Protein AF-K3WK24-F1 (afdb_monomer_lite)

Organism: Globisporangium ultimum (strain ATCC 200006 / CBS 805.95 / DAOM BR144) (NCBI:txid431595)

Structure (mmCIF, N/CA/C/O backbone):
data_AF-K3WK24-F1
#
_entry.id   AF-K3WK24-F1
#
loop_
_atom_site.group_PDB
_atom_site.id
_atom_site.type_symbol
_atom_site.label_atom_id
_atom_site.label_alt_id
_atom_site.label_comp_id
_atom_site.label_asym_id
_atom_site.label_entity_id
_atom_site.label_seq_id
_atom_site.pdbx_PDB_ins_code
_atom_site.Cartn_x
_atom_site.Cartn_y
_atom_site.Cartn_z
_atom_site.occupancy
_atom_site.B_iso_or_equiv
_atom_site.auth_seq_id
_atom_site.auth_comp_id
_atom_site.auth_asym_id
_atom_site.auth_atom_id
_atom_site.pdbx_PDB_model_num
ATOM 1 N N . MET A 1 1 ? -18.111 51.402 -54.804 1.00 40.53 1 MET A N 1
ATOM 2 C CA . MET A 1 1 ? -18.527 50.068 -54.316 1.00 40.53 1 MET A CA 1
ATOM 3 C C . MET A 1 1 ? -17.487 49.030 -54.723 1.00 40.53 1 MET A C 1
ATOM 5 O O . MET A 1 1 ? -17.349 48.820 -55.920 1.00 40.53 1 MET A O 1
ATOM 9 N N . PRO A 1 2 ? -16.743 48.404 -53.793 1.00 44.28 2 PRO A N 1
ATOM 10 C CA . PRO A 1 2 ? -15.916 47.241 -54.108 1.00 44.28 2 PRO A CA 1
ATOM 11 C C . PRO A 1 2 ? -16.654 45.915 -53.803 1.00 44.28 2 PRO A C 1
ATOM 13 O O . PRO A 1 2 ? -17.474 45.869 -52.879 1.00 44.28 2 PRO A O 1
ATOM 16 N N . PRO A 1 3 ? -16.388 44.830 -54.555 1.00 50.34 3 PRO A N 1
ATOM 17 C CA . PRO A 1 3 ? -17.071 43.548 -54.391 1.00 50.34 3 PRO A CA 1
ATOM 18 C C . PRO A 1 3 ? -16.532 42.754 -53.188 1.00 50.34 3 PRO A C 1
ATOM 20 O O . PRO A 1 3 ? -15.326 42.672 -52.959 1.00 50.34 3 PRO A O 1
ATOM 23 N N . LYS A 1 4 ? -17.438 42.134 -52.417 1.00 51.62 4 LYS A N 1
ATOM 24 C CA . LYS A 1 4 ? -17.101 41.285 -51.261 1.00 51.62 4 LYS A CA 1
ATOM 25 C C . LYS A 1 4 ? -16.448 39.972 -51.718 1.00 51.62 4 LYS A C 1
ATOM 27 O O . LYS A 1 4 ? -17.060 39.190 -52.445 1.00 51.62 4 LYS A O 1
ATOM 32 N N . ALA A 1 5 ? -15.229 39.711 -51.247 1.00 52.66 5 ALA A N 1
ATOM 33 C CA . ALA A 1 5 ? -14.517 38.453 -51.453 1.00 52.66 5 ALA A CA 1
ATOM 34 C C . ALA A 1 5 ? -15.245 37.282 -50.761 1.00 52.66 5 ALA A C 1
ATOM 36 O O . ALA A 1 5 ? -15.552 37.343 -49.570 1.00 52.66 5 ALA A O 1
ATOM 37 N N . LYS A 1 6 ? -15.520 36.200 -51.502 1.00 55.16 6 LYS A N 1
ATOM 38 C CA . LYS A 1 6 ? -16.111 34.971 -50.951 1.00 55.16 6 LYS A CA 1
ATOM 39 C C . LYS A 1 6 ? -15.049 34.179 -50.180 1.00 55.16 6 LYS A C 1
ATOM 41 O O . LYS A 1 6 ? -14.053 33.748 -50.760 1.00 55.16 6 LYS A O 1
ATOM 46 N N . ALA A 1 7 ? -15.279 33.959 -48.886 1.00 54.22 7 ALA A N 1
ATOM 47 C CA . ALA A 1 7 ? -14.454 33.088 -48.054 1.00 54.22 7 ALA A CA 1
ATOM 48 C C . ALA A 1 7 ? -14.576 31.628 -48.531 1.00 54.22 7 ALA A C 1
ATOM 50 O O . ALA A 1 7 ? -15.661 31.048 -48.518 1.00 54.22 7 ALA A O 1
ATOM 51 N N . LYS A 1 8 ? -13.462 31.028 -48.967 1.00 55.59 8 LYS A N 1
ATOM 52 C CA . LYS A 1 8 ? -13.393 29.599 -49.300 1.00 55.59 8 LYS A CA 1
ATOM 53 C C . LYS A 1 8 ? -13.435 28.785 -48.003 1.00 55.59 8 LYS A C 1
ATOM 55 O O . LYS A 1 8 ? -12.527 28.890 -47.180 1.00 55.59 8 LYS A O 1
ATOM 60 N N . ALA A 1 9 ? -14.479 27.978 -47.823 1.00 56.56 9 ALA A N 1
ATOM 61 C CA . ALA A 1 9 ? -14.575 27.036 -46.712 1.00 56.56 9 ALA A CA 1
ATOM 62 C C . ALA A 1 9 ? -13.451 25.990 -46.811 1.00 56.56 9 ALA A C 1
ATOM 64 O O . ALA A 1 9 ? -13.298 25.327 -47.837 1.00 56.56 9 ALA A O 1
ATOM 65 N N . ARG A 1 10 ? -12.649 25.847 -45.748 1.00 48.03 10 ARG A N 1
ATOM 66 C CA . ARG A 1 10 ? -11.658 24.767 -45.641 1.00 48.03 10 ARG A CA 1
ATOM 67 C C . ARG A 1 10 ? -12.386 23.440 -45.389 1.00 48.03 10 ARG A C 1
ATOM 69 O O . ARG A 1 10 ? -13.242 23.398 -44.504 1.00 48.03 10 ARG A O 1
ATOM 76 N N . PRO A 1 11 ? -12.050 22.352 -46.102 1.00 48.94 11 PRO A N 1
ATOM 77 C CA . PRO A 1 11 ? -12.634 21.051 -45.817 1.00 48.94 11 PRO A CA 1
ATOM 78 C C . PRO A 1 11 ? -12.171 20.554 -44.441 1.00 48.94 11 PRO A C 1
ATOM 80 O O . PRO A 1 11 ? -10.984 20.596 -44.109 1.00 48.94 11 PRO A O 1
ATOM 83 N N . ARG A 1 12 ? -13.122 20.073 -43.633 1.00 50.94 12 ARG A N 1
ATOM 84 C CA . ARG A 1 12 ? -12.845 19.342 -42.391 1.00 50.94 12 ARG A CA 1
ATOM 85 C C . ARG A 1 12 ? -12.247 17.987 -42.767 1.00 50.94 12 ARG A C 1
ATOM 87 O O . ARG A 1 12 ? -12.964 17.091 -43.200 1.00 50.94 12 ARG A O 1
ATOM 94 N N . VAL A 1 13 ? -10.935 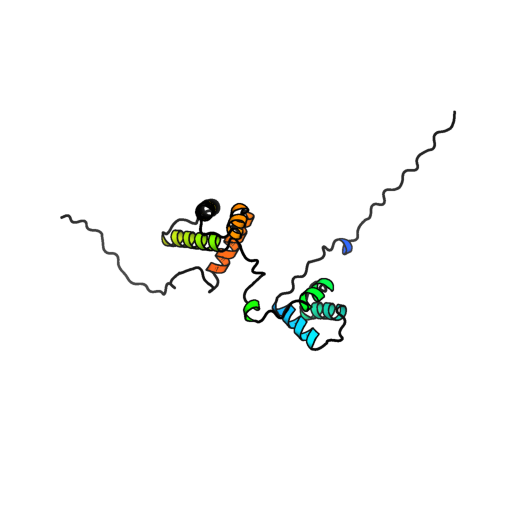17.844 -42.601 1.00 50.94 13 VAL A N 1
ATOM 95 C CA . VAL A 1 13 ? -10.268 16.540 -42.667 1.00 50.94 13 VAL A CA 1
ATOM 96 C C . VAL A 1 13 ? -10.715 15.741 -41.444 1.00 50.94 13 VAL A C 1
ATOM 98 O O . VAL A 1 13 ? -10.286 16.003 -40.323 1.00 50.94 13 VAL A O 1
ATOM 101 N N . VAL A 1 14 ? -11.634 14.799 -41.647 1.00 51.47 14 VAL A N 1
ATOM 102 C CA . VAL A 1 14 ? -12.009 13.826 -40.619 1.00 51.47 14 VAL A CA 1
ATOM 103 C C . VAL A 1 14 ? -10.986 12.699 -40.692 1.00 51.47 14 VAL A C 1
ATOM 105 O O . VAL A 1 14 ? -11.058 11.842 -41.571 1.00 51.47 14 VAL A O 1
ATOM 108 N N . TYR A 1 15 ? -9.999 12.714 -39.798 1.00 46.94 15 TYR A N 1
ATOM 109 C CA . TYR A 1 15 ? -9.048 11.613 -39.682 1.00 46.94 15 TYR A CA 1
ATOM 110 C C . TYR A 1 15 ? -9.791 10.368 -39.182 1.00 46.94 15 TYR A C 1
ATOM 112 O O . TYR A 1 15 ? -10.159 10.279 -38.011 1.00 46.94 15 TYR A O 1
ATOM 120 N N . ARG A 1 16 ? -10.027 9.394 -40.066 1.00 53.12 16 ARG A N 1
ATOM 121 C CA . ARG A 1 16 ? -10.362 8.028 -39.646 1.00 53.12 16 ARG A CA 1
ATOM 122 C C . ARG A 1 16 ? -9.071 7.368 -39.170 1.00 53.12 16 ARG A C 1
ATOM 124 O O . ARG A 1 16 ? -8.278 6.903 -39.982 1.00 53.12 16 ARG A O 1
ATOM 131 N N . LEU A 1 17 ? -8.847 7.379 -37.858 1.00 51.06 17 LEU A N 1
ATOM 132 C CA . LEU A 1 17 ? -7.750 6.643 -37.231 1.00 51.06 17 LEU A CA 1
ATOM 133 C C . LEU A 1 17 ? -7.989 5.139 -37.435 1.00 51.06 17 LEU A C 1
ATOM 135 O O . LEU A 1 17 ? -9.095 4.637 -37.225 1.00 51.06 17 LEU A O 1
ATOM 139 N N . THR A 1 18 ? -6.969 4.424 -37.897 1.00 60.12 18 THR A N 1
ATOM 140 C CA . THR A 1 18 ? -7.041 2.980 -38.145 1.00 60.12 18 THR A CA 1
ATOM 141 C C . THR A 1 18 ? -7.003 2.208 -36.823 1.00 60.12 18 THR A C 1
ATOM 143 O O . THR A 1 18 ? -6.456 2.674 -35.826 1.00 60.12 18 THR A O 1
ATOM 146 N N . LYS A 1 19 ? -7.564 0.992 -36.798 1.00 50.28 19 LYS A N 1
ATOM 147 C CA . LYS A 1 19 ? -7.673 0.126 -35.603 1.00 50.28 19 LYS A CA 1
ATOM 148 C C . LYS A 1 19 ? -6.326 -0.126 -34.895 1.00 50.28 19 LYS A C 1
ATOM 150 O O . LYS A 1 19 ? -6.302 -0.314 -33.684 1.00 50.28 19 LYS A O 1
ATOM 155 N N . ALA A 1 20 ? -5.211 -0.056 -35.628 1.00 53.75 20 ALA A N 1
ATOM 156 C CA . ALA A 1 20 ? -3.851 -0.148 -35.089 1.00 53.75 20 ALA A CA 1
ATOM 157 C C . ALA A 1 20 ? -3.467 1.045 -34.190 1.00 53.75 20 ALA A C 1
ATOM 159 O O . ALA A 1 20 ? -2.722 0.872 -33.232 1.00 53.75 20 ALA A O 1
ATOM 160 N N . GLN A 1 21 ? -4.015 2.238 -34.445 1.00 52.44 21 GLN A N 1
ATOM 161 C CA . GLN A 1 21 ? -3.804 3.434 -33.617 1.00 52.44 21 GLN A CA 1
ATOM 162 C C . GLN A 1 21 ? -4.729 3.494 -32.389 1.00 52.44 21 GLN A C 1
ATOM 164 O O . GLN A 1 21 ? -4.554 4.356 -31.534 1.00 52.44 21 GLN A O 1
ATOM 169 N N . MET A 1 22 ? -5.695 2.573 -32.278 1.00 55.25 22 MET A N 1
ATOM 170 C CA . MET A 1 22 ? -6.581 2.442 -31.113 1.00 55.25 22 MET A CA 1
ATOM 171 C C . MET A 1 22 ? -6.055 1.464 -30.052 1.00 55.25 22 MET A C 1
ATOM 173 O O . MET A 1 22 ? -6.692 1.294 -29.012 1.00 55.25 22 MET A O 1
ATOM 177 N N . ALA A 1 23 ? -4.920 0.798 -30.291 1.00 59.66 23 ALA A N 1
ATOM 178 C CA . ALA A 1 23 ? -4.307 -0.064 -29.291 1.00 59.66 23 ALA A CA 1
ATOM 179 C C . ALA A 1 23 ? -3.732 0.803 -28.162 1.00 59.66 23 ALA A C 1
ATOM 181 O O . ALA A 1 23 ? -2.690 1.440 -28.313 1.00 59.66 23 ALA A O 1
ATOM 182 N N . VAL A 1 24 ? -4.433 0.849 -27.026 1.00 60.72 24 VAL A N 1
ATOM 183 C CA . VAL A 1 24 ? -3.932 1.505 -25.815 1.00 60.72 24 VAL A CA 1
ATOM 184 C C . VAL A 1 24 ? -2.610 0.828 -25.438 1.00 60.72 24 VAL A C 1
ATOM 186 O O . VAL A 1 24 ? -2.594 -0.398 -25.291 1.00 60.72 24 VAL A O 1
ATOM 189 N N . PRO A 1 25 ? -1.501 1.573 -25.284 1.00 60.59 25 PRO A N 1
ATOM 190 C CA . PRO A 1 25 ? -0.234 0.975 -24.897 1.00 60.59 25 PRO A CA 1
ATOM 191 C C . PRO A 1 25 ? -0.394 0.311 -23.528 1.00 60.59 25 PRO A C 1
ATOM 193 O O . PRO A 1 25 ? -0.582 0.975 -22.506 1.00 60.59 25 PRO A O 1
ATOM 196 N N . VAL A 1 26 ? -0.346 -1.023 -23.511 1.00 69.62 26 VAL A N 1
ATOM 197 C CA . VAL A 1 26 ? -0.409 -1.801 -22.274 1.00 69.62 26 VAL A CA 1
ATOM 198 C C . VAL A 1 26 ? 0.877 -1.546 -21.507 1.00 69.62 26 VAL A C 1
ATOM 200 O O . VAL A 1 26 ? 1.971 -1.896 -21.957 1.00 69.62 26 VAL A O 1
ATOM 203 N N . ARG A 1 27 ? 0.747 -0.913 -20.340 1.00 71.25 27 ARG A N 1
ATOM 204 C CA . ARG A 1 27 ? 1.880 -0.665 -19.456 1.00 71.25 27 ARG A CA 1
ATOM 205 C C . ARG A 1 27 ? 2.360 -1.991 -18.874 1.00 71.25 27 ARG A C 1
ATOM 207 O O . ARG A 1 27 ? 1.628 -2.662 -18.152 1.00 71.25 27 ARG A O 1
ATOM 214 N N . ILE A 1 28 ? 3.600 -2.352 -19.178 1.00 80.31 28 ILE A N 1
ATOM 215 C CA . ILE A 1 28 ? 4.210 -3.586 -18.683 1.00 80.31 28 ILE A CA 1
ATOM 216 C C . ILE A 1 28 ? 4.771 -3.361 -17.285 1.00 80.31 28 ILE A C 1
ATOM 218 O O . ILE A 1 28 ? 5.468 -2.378 -17.024 1.00 80.31 28 ILE A O 1
ATOM 222 N N . HIS A 1 29 ? 4.497 -4.310 -16.396 1.00 79.75 29 HIS A N 1
ATOM 223 C CA . HIS A 1 29 ? 5.041 -4.347 -15.049 1.00 79.75 29 HIS A CA 1
ATOM 224 C C . HIS A 1 29 ? 5.970 -5.556 -14.904 1.00 79.75 29 HIS A C 1
ATOM 226 O O . HIS A 1 29 ? 5.503 -6.687 -14.830 1.00 79.75 29 HIS A O 1
ATOM 232 N N . LEU A 1 30 ? 7.282 -5.311 -14.840 1.00 82.25 30 LEU A N 1
ATOM 233 C CA . LEU A 1 30 ? 8.267 -6.357 -14.549 1.00 82.25 30 LEU A CA 1
ATOM 234 C C . LEU A 1 30 ? 8.224 -6.729 -13.061 1.00 82.25 30 LEU A C 1
ATOM 236 O O . LEU A 1 30 ? 8.295 -5.855 -12.187 1.00 82.25 30 LEU A O 1
ATOM 240 N N . THR A 1 31 ? 8.149 -8.025 -12.778 1.00 82.25 31 THR A N 1
ATOM 241 C CA . THR A 1 31 ? 8.276 -8.582 -11.424 1.00 82.25 31 THR A CA 1
ATOM 242 C C . THR A 1 31 ? 9.712 -8.459 -10.909 1.00 82.25 31 THR A C 1
ATOM 244 O O . THR A 1 31 ? 10.652 -8.305 -11.688 1.00 82.25 31 THR A O 1
ATOM 247 N N . ASN A 1 32 ? 9.914 -8.543 -9.591 1.00 78.56 32 ASN A N 1
ATOM 248 C CA . ASN A 1 32 ? 11.261 -8.475 -9.011 1.00 78.56 32 ASN A CA 1
ATOM 249 C C . ASN A 1 32 ? 12.157 -9.615 -9.513 1.00 78.56 32 ASN A C 1
ATOM 251 O O . ASN A 1 32 ? 13.287 -9.349 -9.904 1.00 78.56 32 ASN A O 1
ATOM 255 N N . LYS A 1 33 ? 11.620 -10.839 -9.623 1.00 80.31 33 LYS A N 1
ATOM 256 C CA . LYS A 1 33 ? 12.338 -11.987 -10.199 1.00 80.31 33 LYS A CA 1
ATOM 257 C C . LYS A 1 33 ? 12.817 -11.692 -11.625 1.00 80.31 33 LYS A C 1
ATOM 259 O O . LYS A 1 33 ? 13.996 -11.848 -11.915 1.00 80.31 33 LYS A O 1
ATOM 264 N N . GLN A 1 34 ? 11.931 -11.184 -12.486 1.00 85.81 34 GLN A N 1
ATOM 265 C CA . GLN A 1 34 ? 12.280 -10.807 -13.864 1.00 85.81 34 GLN A CA 1
ATOM 266 C C . GLN A 1 34 ? 13.358 -9.716 -13.915 1.00 85.81 34 GLN A C 1
ATOM 268 O O . GLN A 1 34 ? 14.267 -9.792 -14.733 1.00 85.81 34 GLN A O 1
ATOM 273 N N . LYS A 1 35 ? 13.303 -8.721 -13.020 1.00 87.00 35 LYS A N 1
ATOM 274 C CA . LYS A 1 35 ? 14.344 -7.683 -12.922 1.00 87.00 35 LYS A CA 1
ATOM 275 C C . LYS A 1 35 ? 15.700 -8.260 -12.510 1.00 87.00 35 LYS A C 1
ATOM 277 O O . LYS A 1 35 ? 16.710 -7.833 -13.055 1.00 87.00 35 LYS A O 1
ATOM 282 N N . THR A 1 36 ? 15.726 -9.219 -11.585 1.00 84.31 36 THR A N 1
ATOM 283 C CA . THR A 1 36 ? 16.960 -9.900 -11.166 1.00 84.31 36 THR A CA 1
ATOM 284 C C . THR A 1 36 ? 17.572 -10.689 -12.322 1.00 84.31 36 THR A C 1
ATOM 286 O O . THR A 1 36 ? 18.745 -10.492 -12.630 1.00 84.31 36 THR A O 1
ATOM 289 N N . PHE A 1 37 ? 16.769 -11.490 -13.034 1.00 87.94 37 PHE A N 1
ATOM 290 C CA . PHE A 1 37 ? 17.222 -12.198 -14.240 1.00 87.94 37 PHE A CA 1
ATOM 291 C C . PHE A 1 37 ? 17.770 -11.243 -15.301 1.00 87.94 37 PHE A C 1
ATOM 293 O O . PHE A 1 37 ? 18.808 -11.502 -15.902 1.00 87.94 37 PHE A O 1
ATOM 300 N N . LEU A 1 38 ? 17.111 -10.101 -15.491 1.00 89.56 38 LEU A N 1
ATOM 301 C CA . LEU A 1 38 ? 17.535 -9.103 -16.463 1.00 89.56 38 LEU A CA 1
ATOM 302 C C . LEU A 1 38 ? 18.902 -8.489 -16.127 1.00 89.56 38 LEU A C 1
ATOM 304 O O . LEU A 1 38 ? 19.704 -8.232 -17.023 1.00 89.56 38 LEU A O 1
ATOM 308 N N . ARG A 1 39 ? 19.193 -8.276 -14.839 1.00 88.31 39 ARG A N 1
ATOM 309 C CA . ARG A 1 39 ? 20.512 -7.802 -14.392 1.00 88.31 39 ARG A CA 1
ATOM 310 C C . ARG A 1 39 ? 21.589 -8.868 -14.541 1.00 88.31 39 ARG A C 1
ATOM 312 O O . ARG A 1 39 ? 22.688 -8.528 -14.965 1.00 88.31 39 ARG A O 1
ATOM 319 N N . ALA A 1 40 ? 21.275 -10.127 -14.229 1.00 88.50 40 ALA A N 1
ATOM 320 C CA . ALA A 1 40 ? 22.193 -11.245 -14.438 1.00 88.50 40 ALA A CA 1
ATOM 321 C C . ALA A 1 40 ? 22.583 -11.354 -15.921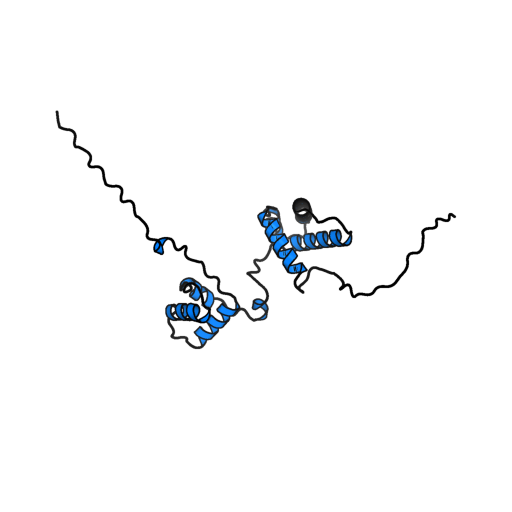 1.00 88.50 40 ALA A C 1
ATOM 323 O O . ALA A 1 40 ? 23.764 -11.305 -16.252 1.00 88.50 40 ALA A O 1
ATOM 324 N N . HIS A 1 41 ? 21.594 -11.320 -16.816 1.00 88.94 41 HIS A N 1
ATOM 325 C CA . HIS A 1 41 ? 21.833 -11.384 -18.255 1.00 88.94 41 HIS A CA 1
ATOM 326 C C . HIS A 1 41 ? 22.642 -10.185 -18.787 1.00 88.94 41 HIS A C 1
ATOM 328 O O . HIS A 1 41 ? 23.521 -10.351 -19.631 1.00 88.94 41 HIS A O 1
ATOM 334 N N . ARG A 1 42 ? 22.415 -8.974 -18.249 1.00 89.75 42 ARG A N 1
ATOM 335 C CA . ARG A 1 42 ? 23.230 -7.785 -18.563 1.00 89.75 42 ARG A CA 1
ATOM 336 C C . ARG A 1 42 ? 24.672 -7.896 -18.058 1.00 89.75 42 ARG A C 1
ATOM 338 O O . ARG A 1 42 ? 25.567 -7.333 -18.678 1.00 89.75 42 ARG A O 1
ATOM 345 N N . ARG A 1 43 ? 24.894 -8.567 -16.925 1.00 87.50 43 ARG A N 1
ATOM 346 C CA . ARG A 1 43 ? 26.228 -8.784 -16.345 1.00 87.50 43 ARG A CA 1
ATOM 347 C C . ARG A 1 43 ? 27.038 -9.776 -17.175 1.00 87.50 43 ARG A C 1
ATOM 349 O O . ARG A 1 43 ? 28.225 -9.558 -17.371 1.00 87.50 43 ARG A O 1
ATOM 356 N N . GLU A 1 44 ? 26.383 -10.821 -17.672 1.00 89.19 44 GLU A N 1
ATOM 357 C CA . GLU A 1 44 ? 26.975 -11.810 -18.581 1.00 89.19 44 GLU A CA 1
ATOM 358 C C . GLU A 1 44 ? 27.269 -11.220 -19.968 1.00 89.19 44 GLU A C 1
ATOM 360 O O . GLU A 1 44 ? 28.204 -11.652 -20.632 1.00 89.19 44 GLU A O 1
ATOM 365 N N . ASN A 1 45 ? 26.505 -10.205 -20.385 1.00 87.62 45 ASN A N 1
ATOM 366 C CA . ASN A 1 45 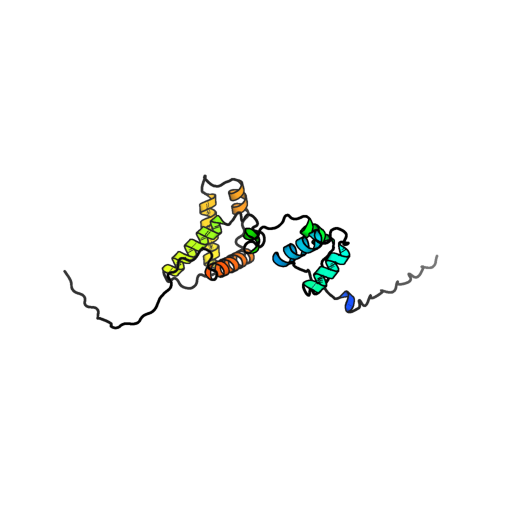? 26.599 -9.601 -21.711 1.00 87.62 45 ASN A CA 1
ATOM 367 C C . ASN A 1 45 ? 26.689 -8.060 -21.624 1.00 87.62 45 ASN A C 1
ATOM 369 O O . ASN A 1 45 ? 25.700 -7.358 -21.889 1.00 87.62 45 ASN A O 1
ATOM 373 N N . PRO A 1 46 ? 27.853 -7.500 -21.239 1.00 85.06 46 PRO A N 1
ATOM 374 C CA . PRO A 1 46 ? 28.013 -6.058 -21.032 1.00 85.06 46 PRO A CA 1
ATOM 375 C C . PRO A 1 46 ? 27.888 -5.236 -22.325 1.00 85.06 46 PRO A C 1
ATOM 377 O O . PRO A 1 46 ? 27.423 -4.092 -22.268 1.00 85.06 46 PRO A O 1
ATOM 380 N N . ASP A 1 47 ? 28.228 -5.827 -23.473 1.00 88.31 47 ASP A N 1
ATOM 381 C CA . ASP A 1 47 ? 28.282 -5.153 -24.777 1.00 88.31 47 ASP A CA 1
ATOM 382 C C . ASP A 1 47 ? 26.937 -5.095 -25.514 1.00 88.31 47 ASP A C 1
ATOM 384 O O . ASP A 1 47 ? 26.795 -4.342 -26.480 1.00 88.31 47 ASP A O 1
ATOM 388 N N . LEU A 1 48 ? 25.924 -5.846 -25.057 1.00 87.25 48 LEU A N 1
ATOM 389 C CA . LEU A 1 48 ? 24.596 -5.827 -25.677 1.00 87.25 48 LEU A CA 1
ATOM 390 C C . LEU A 1 48 ? 24.023 -4.409 -25.688 1.00 87.25 48 LEU A C 1
ATOM 392 O O . LEU A 1 48 ? 24.187 -3.636 -24.738 1.00 87.25 48 LEU A O 1
ATOM 396 N N . LYS A 1 49 ? 23.275 -4.046 -26.726 1.00 90.88 49 LYS A N 1
ATOM 397 C CA . LYS A 1 49 ? 22.545 -2.776 -26.713 1.00 90.88 49 LYS A CA 1
ATOM 398 C C . LYS A 1 49 ? 21.312 -2.906 -25.824 1.00 90.88 49 LYS A C 1
ATOM 400 O O . LYS A 1 49 ? 20.713 -3.969 -25.691 1.00 90.88 49 LYS A O 1
ATOM 405 N N . LEU A 1 50 ? 20.885 -1.793 -25.226 1.00 89.94 50 LEU A N 1
ATOM 406 C CA . LEU A 1 50 ? 19.678 -1.788 -24.387 1.00 89.94 50 LEU A CA 1
ATOM 407 C C . LEU A 1 50 ? 18.420 -2.199 -25.165 1.00 89.94 50 LEU A C 1
ATOM 409 O O . LEU A 1 50 ? 17.510 -2.763 -24.569 1.00 89.94 50 LEU A O 1
ATOM 413 N N . GLN A 1 51 ? 18.381 -1.935 -26.473 1.00 89.94 51 GLN A N 1
ATOM 414 C CA . GLN A 1 51 ? 17.263 -2.330 -27.327 1.00 89.94 51 GLN A CA 1
ATOM 415 C C . GLN A 1 51 ? 17.193 -3.851 -27.502 1.00 89.94 51 GLN A C 1
ATOM 417 O O . GLN A 1 51 ? 16.134 -4.433 -27.305 1.00 89.94 51 GLN A O 1
ATOM 422 N N . GLU A 1 52 ? 18.335 -4.494 -27.744 1.00 90.69 52 GLU A N 1
ATOM 423 C CA . GLU A 1 52 ? 18.437 -5.956 -27.840 1.00 90.69 52 GLU A CA 1
ATOM 424 C C . GLU A 1 52 ? 18.059 -6.617 -26.509 1.00 90.69 52 GLU A C 1
ATOM 426 O O . GLU A 1 52 ? 17.386 -7.642 -26.485 1.00 90.69 52 GLU A O 1
ATOM 431 N N . LEU A 1 53 ? 18.398 -5.979 -25.383 1.00 91.12 53 LEU A N 1
ATOM 432 C CA . LEU A 1 53 ? 17.983 -6.442 -24.059 1.00 91.12 53 LEU A CA 1
ATOM 433 C C . LEU A 1 53 ? 16.467 -6.288 -23.822 1.00 91.12 53 LEU A C 1
ATOM 435 O O . LEU A 1 53 ? 15.873 -7.100 -23.112 1.00 91.12 53 LEU A O 1
ATOM 439 N N . CYS A 1 54 ? 15.824 -5.267 -24.400 1.00 90.88 54 CYS A N 1
ATOM 440 C CA . CYS A 1 54 ? 14.365 -5.133 -24.372 1.00 90.88 54 CYS A CA 1
ATOM 441 C C . CYS A 1 54 ? 13.682 -6.240 -25.182 1.00 90.88 54 CYS A C 1
ATOM 443 O O . CYS A 1 54 ? 12.702 -6.817 -24.706 1.00 90.88 54 CYS A O 1
ATOM 445 N N . ASP A 1 55 ? 14.194 -6.537 -26.375 1.00 91.50 55 ASP A N 1
ATOM 446 C CA . ASP A 1 55 ? 13.652 -7.587 -27.240 1.00 91.50 55 ASP A CA 1
ATOM 447 C C . ASP A 1 55 ? 13.840 -8.967 -26.599 1.00 91.50 55 ASP A C 1
ATOM 449 O O . ASP A 1 55 ? 12.872 -9.713 -26.443 1.00 91.50 55 ASP A O 1
ATOM 453 N N . TRP A 1 56 ? 15.028 -9.238 -26.053 1.00 92.88 56 TRP A N 1
ATOM 454 C CA . TRP A 1 56 ? 15.288 -10.436 -25.255 1.00 92.88 56 TRP A CA 1
ATOM 455 C C . TRP A 1 56 ? 14.333 -10.560 -24.060 1.00 92.88 56 TRP A C 1
ATOM 457 O O . TRP A 1 56 ? 13.782 -11.631 -23.807 1.00 92.88 56 TRP A O 1
ATOM 467 N N . ALA A 1 57 ? 14.082 -9.469 -23.326 1.00 90.75 57 ALA A N 1
ATOM 468 C CA . ALA A 1 57 ? 13.163 -9.484 -22.188 1.00 90.75 57 ALA A CA 1
ATOM 469 C C . ALA A 1 57 ? 11.712 -9.749 -22.616 1.00 90.75 57 ALA A C 1
ATOM 471 O O . ALA A 1 57 ? 10.958 -10.383 -21.877 1.00 90.75 57 ALA A O 1
ATOM 472 N N . LYS A 1 58 ? 11.308 -9.272 -23.799 1.00 91.56 58 LYS A N 1
ATOM 473 C CA . LYS A 1 58 ? 9.990 -9.559 -24.370 1.00 91.56 58 LYS A CA 1
ATOM 474 C C . LYS A 1 58 ? 9.829 -11.050 -24.645 1.00 91.56 58 LYS A C 1
ATOM 476 O O . LYS A 1 58 ? 8.822 -11.623 -24.235 1.00 91.56 58 LYS A O 1
ATOM 481 N N . GLU A 1 59 ? 10.809 -11.647 -25.313 1.00 91.62 59 GLU A N 1
ATOM 482 C CA . GLU A 1 59 ? 10.801 -13.061 -25.695 1.00 91.62 59 GLU A CA 1
ATOM 483 C C . GLU A 1 59 ? 10.889 -13.968 -24.466 1.00 91.62 59 GLU A C 1
ATOM 485 O O . GLU A 1 59 ? 10.040 -14.833 -24.264 1.00 91.62 59 GLU A O 1
ATOM 490 N N . THR A 1 60 ? 11.847 -13.697 -23.580 1.00 91.25 60 THR A N 1
ATOM 491 C CA . THR A 1 60 ? 12.125 -14.511 -22.388 1.00 91.25 60 THR A CA 1
ATOM 492 C C . THR A 1 60 ? 10.970 -14.504 -21.389 1.00 91.25 60 THR A C 1
ATOM 494 O O . THR A 1 60 ? 10.679 -15.518 -20.759 1.00 91.25 60 THR A O 1
ATOM 497 N N . PHE A 1 61 ? 10.293 -13.365 -21.218 1.00 88.75 61 PHE A N 1
ATOM 498 C CA . PHE A 1 61 ? 9.202 -13.225 -20.249 1.00 88.75 61 PHE A CA 1
ATOM 499 C C . PHE A 1 61 ? 7.805 -13.283 -20.877 1.00 88.75 61 PHE A C 1
ATOM 501 O O . PHE A 1 61 ? 6.831 -13.000 -20.178 1.00 88.75 61 PHE A O 1
ATOM 508 N N . ALA A 1 62 ? 7.704 -13.624 -22.167 1.00 88.38 62 ALA A N 1
ATOM 509 C CA . ALA A 1 62 ? 6.454 -13.675 -22.926 1.00 88.38 62 ALA A CA 1
ATOM 510 C C . ALA A 1 62 ? 5.588 -12.408 -22.741 1.00 88.38 62 ALA A C 1
ATOM 512 O O . ALA A 1 62 ? 4.383 -12.473 -22.481 1.00 88.38 62 ALA A O 1
ATOM 513 N N . LEU A 1 63 ? 6.218 -11.231 -22.816 1.00 86.31 63 LEU A N 1
ATOM 514 C CA . LEU A 1 63 ? 5.539 -9.956 -22.581 1.00 86.31 63 LEU A CA 1
ATOM 515 C C . LEU A 1 63 ? 4.718 -9.542 -23.809 1.00 86.31 63 LEU A C 1
ATOM 517 O O . LEU A 1 63 ? 5.166 -9.728 -24.942 1.00 86.31 63 LEU A O 1
ATOM 521 N N . PRO A 1 64 ? 3.557 -8.886 -23.613 1.00 85.12 64 PRO A N 1
ATOM 522 C CA . PRO A 1 64 ? 2.721 -8.442 -24.728 1.00 85.12 64 PRO A CA 1
ATOM 523 C C . PRO A 1 64 ? 3.430 -7.417 -25.626 1.00 85.12 64 PRO A C 1
ATOM 525 O O . PRO A 1 64 ? 3.202 -7.398 -26.830 1.00 85.12 64 PRO A O 1
ATOM 528 N N . ASN A 1 65 ? 4.313 -6.587 -25.059 1.00 85.81 65 ASN A N 1
ATOM 529 C CA . ASN A 1 65 ? 5.157 -5.636 -25.786 1.00 85.81 65 ASN A CA 1
ATOM 530 C C . ASN A 1 65 ? 6.596 -5.683 -25.248 1.00 85.81 65 ASN A C 1
ATOM 532 O O . ASN A 1 65 ? 6.845 -6.218 -24.167 1.00 85.81 65 ASN A O 1
ATOM 536 N N . ALA A 1 66 ? 7.544 -5.095 -25.977 1.00 86.25 66 ALA A N 1
ATOM 537 C CA . ALA A 1 66 ? 8.877 -4.868 -25.431 1.00 86.25 66 ALA A CA 1
ATOM 538 C C . ALA A 1 66 ? 8.816 -3.790 -24.330 1.00 86.25 66 ALA A C 1
ATOM 540 O O . ALA A 1 66 ? 8.080 -2.805 -24.475 1.00 86.25 66 ALA A O 1
ATOM 541 N N . PRO A 1 67 ? 9.552 -3.947 -23.215 1.00 85.88 67 PRO A N 1
ATOM 542 C CA . PRO A 1 67 ? 9.675 -2.887 -22.227 1.00 85.88 67 PRO A CA 1
ATOM 543 C C . PRO A 1 67 ? 10.338 -1.653 -22.856 1.00 85.88 67 PRO A C 1
ATOM 545 O O . PRO A 1 67 ? 11.174 -1.752 -23.751 1.00 85.88 67 PRO A O 1
ATOM 548 N N . ALA A 1 68 ? 9.985 -0.464 -22.371 1.00 88.31 68 ALA A N 1
ATOM 549 C CA . ALA A 1 68 ? 10.643 0.758 -22.821 1.00 88.31 68 ALA A CA 1
ATOM 550 C C . ALA A 1 68 ? 12.118 0.775 -22.380 1.00 88.31 68 ALA A C 1
ATOM 552 O O . ALA A 1 68 ? 12.420 0.458 -21.228 1.00 88.31 68 ALA A O 1
ATOM 553 N N . VAL A 1 69 ? 13.018 1.241 -23.253 1.00 89.44 69 VAL A N 1
ATOM 554 C CA . VAL A 1 69 ? 14.460 1.386 -22.955 1.00 89.44 69 VAL A CA 1
ATOM 555 C C . VAL A 1 69 ? 14.701 2.195 -21.684 1.00 89.44 69 VAL A C 1
ATOM 557 O O . VAL A 1 69 ? 15.551 1.848 -20.866 1.00 89.44 69 VAL A O 1
ATOM 560 N N . SER A 1 70 ? 13.920 3.258 -21.482 1.00 87.38 70 SER A N 1
ATOM 561 C CA . SER A 1 70 ? 13.984 4.086 -20.277 1.00 87.38 70 SER A CA 1
ATOM 562 C C . SER A 1 70 ? 13.648 3.290 -19.015 1.00 87.38 70 SER A C 1
ATOM 564 O O . SER A 1 70 ? 14.372 3.383 -18.026 1.00 87.38 70 SER A O 1
ATOM 566 N N . ALA A 1 71 ? 12.608 2.453 -19.064 1.00 84.62 71 ALA A N 1
ATOM 567 C CA . ALA A 1 71 ? 12.227 1.584 -17.955 1.00 84.62 71 ALA A CA 1
ATOM 568 C C . ALA A 1 71 ? 13.319 0.545 -17.657 1.00 84.62 71 ALA A C 1
ATOM 570 O O . ALA A 1 71 ? 13.644 0.316 -16.492 1.00 84.62 71 ALA A O 1
ATOM 571 N N . LEU A 1 72 ? 13.923 -0.032 -18.700 1.00 88.44 72 LEU A N 1
ATOM 572 C CA . LEU A 1 72 ? 15.035 -0.974 -18.580 1.00 88.44 72 LEU A CA 1
ATOM 573 C C . LEU A 1 72 ? 16.265 -0.325 -17.935 1.00 88.44 72 LEU A C 1
ATOM 575 O O . LEU A 1 72 ? 16.832 -0.859 -16.986 1.00 88.44 72 LEU A O 1
ATOM 579 N N . SER A 1 73 ? 16.636 0.869 -18.405 1.00 88.81 73 SER A N 1
ATOM 580 C CA . SER A 1 73 ? 17.755 1.643 -17.866 1.00 88.81 73 SER A CA 1
ATOM 581 C C . SER A 1 73 ? 17.555 1.951 -16.381 1.00 88.81 73 SER A C 1
ATOM 583 O O . SER A 1 73 ? 18.486 1.810 -15.590 1.00 88.81 73 SER A O 1
ATOM 585 N N . THR A 1 74 ? 16.333 2.305 -15.967 1.00 86.50 74 THR A N 1
ATOM 586 C CA . THR A 1 74 ? 16.011 2.493 -14.546 1.00 86.50 74 THR A CA 1
ATOM 587 C C . THR A 1 74 ? 16.184 1.202 -13.746 1.00 86.50 74 THR A C 1
ATOM 589 O O . THR A 1 74 ? 16.762 1.241 -12.665 1.00 86.50 74 THR A O 1
ATOM 592 N N . VAL A 1 75 ? 15.722 0.059 -14.263 1.00 86.12 75 VAL A N 1
ATOM 593 C CA . VAL A 1 75 ? 15.858 -1.245 -13.588 1.00 86.12 75 VAL A CA 1
ATOM 594 C C . VAL A 1 75 ? 17.326 -1.635 -13.396 1.00 86.12 75 VAL A C 1
ATOM 596 O O . VAL A 1 75 ? 17.684 -2.119 -12.320 1.00 86.12 75 VAL A O 1
ATOM 599 N N . LEU A 1 76 ? 18.167 -1.396 -14.406 1.00 86.69 76 LEU A N 1
ATOM 600 C CA . LEU A 1 76 ? 19.601 -1.698 -14.373 1.00 86.69 76 LEU A CA 1
ATOM 601 C C . LEU A 1 76 ? 20.384 -0.796 -13.410 1.00 86.69 76 LEU A C 1
ATOM 603 O O . LEU A 1 76 ? 21.351 -1.247 -12.811 1.00 86.69 76 LEU A O 1
ATOM 607 N N . LYS A 1 77 ? 19.964 0.463 -13.240 1.00 85.44 77 LYS A N 1
ATOM 608 C CA . LYS A 1 77 ? 20.587 1.408 -12.295 1.00 85.44 77 LYS A CA 1
ATOM 609 C C . LYS A 1 77 ? 20.219 1.139 -10.834 1.00 85.44 77 LYS A C 1
ATOM 611 O O . LYS A 1 77 ? 20.892 1.635 -9.936 1.00 85.44 77 LYS A O 1
ATOM 616 N N . GLN A 1 78 ? 19.130 0.415 -10.581 1.00 78.50 78 GLN A N 1
ATOM 617 C CA . GLN A 1 78 ? 18.720 0.059 -9.225 1.00 78.50 78 GLN A CA 1
ATOM 618 C C . GLN A 1 78 ? 19.603 -1.075 -8.680 1.00 78.50 78 GLN A C 1
ATOM 620 O O . GLN A 1 78 ? 19.824 -2.041 -9.413 1.00 78.50 78 GLN A O 1
ATOM 625 N N . PRO A 1 79 ? 20.052 -1.000 -7.411 1.00 71.06 79 PRO A N 1
ATOM 626 C CA . PRO A 1 79 ? 20.866 -2.048 -6.801 1.00 71.06 79 PRO A CA 1
ATOM 627 C C . PRO A 1 79 ? 20.124 -3.391 -6.772 1.00 71.06 79 PRO A C 1
ATOM 629 O O . PRO A 1 79 ? 18.885 -3.437 -6.807 1.00 71.06 79 PRO A O 1
ATOM 632 N N . ASP A 1 80 ? 20.890 -4.484 -6.714 1.00 66.88 80 ASP A N 1
ATOM 633 C CA . ASP A 1 80 ? 20.342 -5.830 -6.578 1.00 66.88 80 ASP A CA 1
ATOM 634 C C . ASP A 1 80 ? 19.484 -5.894 -5.311 1.00 66.88 80 ASP A C 1
ATOM 636 O O . ASP A 1 80 ? 19.944 -5.652 -4.194 1.00 66.88 80 ASP A O 1
ATOM 640 N N . ILE A 1 81 ? 18.195 -6.172 -5.505 1.00 58.59 81 ILE A N 1
ATOM 641 C CA . ILE A 1 81 ? 17.264 -6.406 -4.408 1.00 58.59 81 ILE A CA 1
ATOM 642 C C . ILE A 1 81 ? 17.649 -7.783 -3.878 1.00 58.59 81 ILE A C 1
ATOM 644 O O . ILE A 1 81 ? 17.295 -8.790 -4.484 1.00 58.59 81 ILE A O 1
ATOM 648 N N . THR A 1 82 ? 18.444 -7.818 -2.811 1.00 55.09 82 THR A N 1
ATOM 649 C CA . THR A 1 82 ? 18.868 -9.052 -2.141 1.00 55.09 82 THR A CA 1
ATOM 650 C C . THR A 1 82 ? 17.629 -9.872 -1.772 1.00 55.09 82 THR A C 1
ATOM 652 O O . THR A 1 82 ? 16.606 -9.294 -1.402 1.00 55.09 82 THR A O 1
ATOM 655 N N . ASP A 1 83 ? 17.704 -11.202 -1.853 1.00 48.25 83 ASP A N 1
ATOM 656 C CA . ASP A 1 83 ? 16.544 -12.112 -1.805 1.00 48.25 83 ASP A CA 1
ATOM 657 C C . ASP A 1 83 ? 15.599 -11.905 -0.605 1.00 48.25 83 ASP A C 1
ATOM 659 O O . ASP A 1 83 ? 14.388 -12.090 -0.725 1.00 48.25 83 ASP A O 1
ATOM 663 N N . LYS A 1 84 ? 16.103 -11.378 0.521 1.00 44.59 84 LYS A N 1
ATOM 664 C CA . LYS A 1 84 ? 15.292 -11.004 1.698 1.00 44.59 84 LYS A CA 1
ATOM 665 C C . LYS A 1 84 ? 14.273 -9.876 1.449 1.00 44.59 84 LYS A C 1
ATOM 667 O O . LYS A 1 84 ? 13.324 -9.743 2.212 1.00 44.59 84 LYS A O 1
ATOM 672 N N . ALA A 1 85 ? 14.437 -9.084 0.390 1.00 45.78 85 ALA A N 1
ATOM 673 C CA . ALA A 1 85 ? 13.517 -8.025 -0.042 1.00 45.78 85 ALA A CA 1
ATOM 674 C C . ALA A 1 85 ? 12.761 -8.374 -1.344 1.00 45.78 85 ALA A C 1
ATOM 676 O O . ALA A 1 85 ? 12.017 -7.548 -1.876 1.00 45.78 85 ALA A O 1
ATOM 677 N N . ALA A 1 86 ? 12.965 -9.576 -1.899 1.00 44.38 86 ALA A N 1
ATOM 678 C CA . ALA A 1 86 ? 12.314 -10.017 -3.131 1.00 44.38 86 ALA A CA 1
ATOM 679 C C . ALA A 1 86 ? 10.964 -10.711 -2.874 1.00 44.38 86 ALA A C 1
ATOM 681 O O . ALA A 1 86 ? 10.049 -10.566 -3.690 1.00 44.38 86 ALA A O 1
ATOM 682 N N . GLU A 1 87 ? 10.817 -11.416 -1.746 1.00 45.69 87 GLU A N 1
ATOM 683 C CA . GLU A 1 87 ? 9.567 -12.100 -1.363 1.00 45.69 87 GLU A CA 1
ATOM 684 C C . GLU A 1 87 ? 8.554 -11.177 -0.687 1.00 45.69 87 GLU A C 1
ATOM 686 O O . GLU A 1 87 ? 7.343 -11.337 -0.837 1.00 45.69 87 GLU A O 1
ATOM 691 N N . GLN A 1 88 ? 9.039 -10.151 -0.002 1.00 48.12 88 GLN A N 1
ATOM 692 C CA . GLN A 1 88 ? 8.211 -9.133 0.613 1.00 48.12 88 GLN A CA 1
ATOM 693 C C . GLN A 1 88 ? 8.629 -7.796 0.032 1.00 48.12 88 GLN A C 1
ATOM 695 O O . GLN A 1 88 ? 9.814 -7.532 -0.090 1.00 48.12 88 GLN A O 1
ATOM 700 N N . ILE A 1 89 ? 7.650 -6.929 -0.232 1.00 45.81 89 ILE A N 1
ATOM 701 C CA . ILE A 1 89 ? 7.806 -5.510 -0.578 1.00 45.81 89 ILE A CA 1
ATOM 702 C C . ILE A 1 89 ? 7.566 -5.199 -2.071 1.00 45.81 89 ILE A C 1
ATOM 704 O O . ILE A 1 89 ? 8.421 -4.753 -2.836 1.00 45.81 89 ILE A O 1
ATOM 708 N N . LYS A 1 90 ? 6.280 -5.247 -2.455 1.00 48.16 90 LYS A N 1
ATOM 709 C CA . LYS A 1 90 ? 5.715 -4.128 -3.230 1.00 48.16 90 LYS A CA 1
ATOM 710 C C . LYS A 1 90 ? 6.061 -2.865 -2.448 1.00 48.16 90 LYS A C 1
ATOM 712 O O . LYS A 1 90 ? 5.533 -2.722 -1.352 1.00 48.16 90 LYS A O 1
ATOM 717 N N . VAL A 1 91 ? 6.973 -2.046 -2.980 1.00 42.38 91 VAL A N 1
ATOM 718 C CA . VAL A 1 91 ? 7.366 -0.702 -2.515 1.00 42.38 91 VAL A CA 1
ATOM 719 C C . VAL A 1 91 ? 6.796 -0.387 -1.132 1.00 42.38 91 VAL A C 1
ATOM 721 O O . VAL A 1 91 ? 5.664 0.088 -1.019 1.00 42.38 91 VAL A O 1
ATOM 724 N N . ASN A 1 92 ? 7.553 -0.689 -0.079 1.00 46.53 92 ASN A N 1
ATOM 725 C CA . ASN A 1 92 ? 7.204 -0.321 1.283 1.00 46.53 92 ASN A CA 1
ATOM 726 C C . ASN A 1 92 ? 7.468 1.177 1.355 1.00 46.53 92 ASN A C 1
ATOM 728 O O . ASN A 1 92 ? 8.477 1.621 1.889 1.00 46.53 92 ASN A O 1
ATOM 732 N N . ARG A 1 93 ? 6.605 1.964 0.695 1.00 51.56 93 ARG A N 1
ATOM 733 C CA . ARG A 1 93 ? 6.489 3.387 0.977 1.00 51.56 93 ARG A CA 1
ATOM 734 C C . ARG A 1 93 ? 6.349 3.442 2.483 1.00 51.56 93 ARG A C 1
ATOM 736 O O . ARG A 1 93 ? 5.454 2.768 2.993 1.00 51.56 93 ARG A O 1
ATOM 743 N N . LYS A 1 94 ? 7.263 4.145 3.157 1.00 51.41 94 LYS A N 1
ATOM 744 C CA . LYS A 1 94 ? 7.198 4.406 4.596 1.00 51.41 94 LYS A CA 1
ATOM 745 C C . LYS A 1 94 ? 5.752 4.818 4.870 1.00 51.41 94 LYS A C 1
ATOM 747 O O . LYS A 1 94 ? 5.301 5.850 4.382 1.00 51.41 94 LYS A O 1
ATOM 752 N N . ARG A 1 95 ? 4.966 3.913 5.458 1.00 62.31 95 ARG A N 1
ATOM 753 C CA . ARG A 1 95 ? 3.547 4.169 5.684 1.00 62.31 95 ARG A CA 1
ATOM 754 C C . ARG A 1 95 ? 3.510 4.959 6.960 1.00 62.31 95 ARG A C 1
ATOM 756 O O . ARG A 1 95 ? 3.583 4.384 8.039 1.00 62.31 95 ARG A O 1
ATOM 763 N N . GLU A 1 96 ? 3.416 6.265 6.815 1.00 64.38 96 GLU A N 1
ATOM 764 C CA . GLU A 1 96 ? 3.292 7.188 7.940 1.00 64.38 96 GLU A CA 1
ATOM 765 C C . GLU A 1 96 ? 2.049 6.867 8.800 1.00 64.38 96 GLU A C 1
ATOM 767 O O . GLU A 1 96 ? 1.948 7.278 9.945 1.00 64.38 96 GLU A O 1
ATOM 772 N N . THR A 1 97 ? 1.133 6.037 8.283 1.00 72.81 97 THR A N 1
ATOM 773 C CA . THR A 1 97 ? -0.065 5.536 8.966 1.00 72.81 97 THR A CA 1
ATOM 774 C C . THR A 1 97 ? 0.049 4.098 9.478 1.00 72.81 97 THR A C 1
ATOM 776 O O . THR A 1 97 ? -0.964 3.521 9.866 1.00 72.81 97 THR A O 1
ATOM 779 N N . ARG A 1 98 ? 1.235 3.469 9.442 1.00 80.94 98 ARG A N 1
ATOM 780 C CA . ARG A 1 98 ? 1.397 2.048 9.808 1.00 80.94 98 ARG A CA 1
ATOM 781 C C . ARG A 1 98 ? 0.916 1.772 11.228 1.00 80.94 98 ARG A C 1
ATOM 783 O O . ARG A 1 98 ? 0.154 0.838 11.432 1.00 80.94 98 ARG A O 1
ATOM 790 N N . VAL A 1 99 ? 1.331 2.608 12.172 1.00 83.88 99 VAL A N 1
ATOM 791 C CA . VAL A 1 99 ? 1.016 2.425 13.591 1.00 83.88 99 VAL A CA 1
ATOM 792 C C . VAL A 1 99 ? -0.493 2.561 13.847 1.00 83.88 99 VAL A C 1
ATOM 794 O O . VAL A 1 99 ? -1.074 1.770 14.581 1.00 83.88 99 VAL A O 1
ATOM 797 N N . LEU A 1 100 ? -1.155 3.504 13.166 1.00 89.31 100 LEU A N 1
ATOM 798 C CA . LEU A 1 100 ? -2.615 3.636 13.201 1.00 89.31 100 LEU A CA 1
ATOM 799 C C . LEU A 1 100 ? -3.318 2.395 12.630 1.00 89.31 100 LEU A C 1
ATOM 801 O O . LEU A 1 100 ? -4.326 1.952 13.175 1.00 89.31 100 LEU A O 1
ATOM 805 N N . GLU A 1 101 ? -2.806 1.833 11.529 1.00 89.38 101 GLU A N 1
ATOM 806 C CA . GLU A 1 101 ? -3.352 0.597 10.954 1.00 89.38 101 GLU A CA 1
ATOM 807 C C . GLU A 1 101 ? -3.184 -0.593 11.910 1.00 89.38 101 GLU A C 1
ATOM 809 O O . GLU A 1 101 ? -4.097 -1.406 12.004 1.00 89.38 101 GLU A O 1
ATOM 814 N N . GLU A 1 102 ? -2.070 -0.683 12.640 1.00 88.44 102 GLU A N 1
ATOM 815 C CA . GLU A 1 102 ? -1.812 -1.742 13.627 1.00 88.44 102 GLU A CA 1
ATOM 816 C C . GLU A 1 102 ? -2.791 -1.680 14.812 1.00 88.44 102 GLU A C 1
ATOM 818 O O . GLU A 1 102 ? -3.391 -2.700 15.156 1.00 88.44 102 GLU A O 1
ATOM 823 N N . GLU A 1 103 ? -3.037 -0.495 15.383 1.00 90.50 103 GLU A N 1
ATOM 824 C CA . GLU A 1 103 ? -4.048 -0.322 16.442 1.00 90.50 103 GLU A CA 1
ATOM 825 C C . GLU A 1 103 ? -5.462 -0.643 15.945 1.00 90.50 103 GLU A C 1
ATOM 827 O O . GLU A 1 103 ? -6.253 -1.278 16.644 1.00 90.50 103 GLU A O 1
ATOM 832 N N . LEU A 1 104 ? -5.777 -0.260 14.706 1.00 92.25 104 LEU A N 1
ATOM 833 C CA . LEU A 1 104 ? -7.063 -0.577 14.098 1.00 92.25 104 LEU A CA 1
ATOM 834 C C . LEU A 1 104 ? -7.233 -2.087 13.878 1.00 92.25 104 LEU A C 1
ATOM 836 O O . LEU A 1 104 ? -8.318 -2.616 14.107 1.00 92.25 104 LEU A O 1
ATOM 840 N N . CYS A 1 105 ? -6.175 -2.793 13.470 1.00 90.75 105 CYS A N 1
ATOM 841 C CA . CYS A 1 105 ? -6.173 -4.253 13.367 1.00 90.75 105 CYS A CA 1
ATOM 842 C C . CYS A 1 105 ? -6.399 -4.919 14.729 1.00 90.75 105 CYS A C 1
ATOM 844 O O . CYS A 1 105 ? -7.189 -5.858 14.811 1.00 90.75 105 CYS A O 1
ATOM 846 N N . ALA A 1 106 ? -5.743 -4.429 15.786 1.00 90.12 106 ALA A N 1
ATOM 847 C CA . ALA A 1 106 ? -5.922 -4.945 17.142 1.00 90.12 106 ALA A CA 1
ATOM 848 C C . ALA A 1 106 ? -7.369 -4.770 17.623 1.00 90.12 106 ALA A C 1
ATOM 850 O O . ALA A 1 106 ? -7.955 -5.700 18.171 1.00 90.12 106 ALA A O 1
ATOM 851 N N . TRP A 1 107 ? -7.978 -3.615 17.348 1.00 92.62 107 TRP A N 1
ATOM 852 C CA . TRP A 1 107 ? -9.389 -3.384 17.650 1.00 92.62 107 TRP A CA 1
ATOM 853 C C . TRP A 1 107 ? -10.321 -4.330 16.877 1.00 92.62 107 TRP A C 1
ATOM 855 O O . TRP A 1 107 ? -11.244 -4.890 17.464 1.00 92.62 107 TRP A O 1
ATOM 865 N N . ILE A 1 108 ? -10.067 -4.562 15.582 1.00 90.38 108 ILE A N 1
ATOM 866 C CA . ILE A 1 108 ? -10.850 -5.524 14.788 1.00 90.38 108 ILE A CA 1
ATOM 867 C C . ILE A 1 108 ? -10.745 -6.929 15.393 1.00 90.38 108 ILE A C 1
ATOM 869 O O . ILE A 1 108 ? -11.770 -7.580 15.567 1.00 90.38 108 ILE A O 1
ATOM 873 N N . ALA A 1 109 ? -9.538 -7.369 15.758 1.00 87.94 109 ALA A N 1
ATOM 874 C CA . ALA A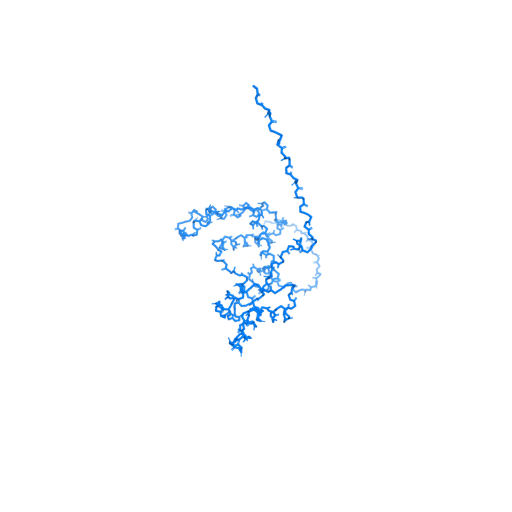 1 109 ? -9.322 -8.676 16.377 1.00 87.94 109 ALA A CA 1
ATOM 875 C C . ALA A 1 109 ? -10.073 -8.815 17.714 1.00 87.94 109 ALA A C 1
ATOM 877 O O . ALA A 1 109 ? -10.713 -9.835 17.950 1.00 87.94 109 ALA A O 1
ATOM 878 N N . GLN A 1 110 ? -10.078 -7.769 18.549 1.00 88.50 110 GLN A N 1
ATOM 879 C CA . GLN A 1 110 ? -10.862 -7.747 19.792 1.00 88.50 110 GLN A CA 1
ATOM 880 C C . GLN A 1 110 ? -12.369 -7.862 19.520 1.00 88.50 110 GLN A C 1
ATOM 882 O O . GLN A 1 110 ? -13.076 -8.585 20.216 1.00 88.50 110 GLN A O 1
ATOM 887 N N . CYS A 1 111 ? -12.886 -7.182 18.494 1.00 88.06 111 CYS A N 1
ATOM 888 C CA . CYS A 1 111 ? -14.289 -7.325 18.104 1.00 88.06 111 CYS A CA 1
ATOM 889 C C . CYS A 1 111 ? -14.621 -8.743 17.615 1.00 88.06 111 CYS A C 1
ATOM 891 O O . CYS A 1 111 ? -15.706 -9.244 17.910 1.00 88.06 111 CYS A O 1
ATOM 893 N N . GLU A 1 112 ? -13.713 -9.382 16.875 1.00 86.94 112 GLU A N 1
ATOM 894 C CA . GLU A 1 112 ? -13.876 -10.767 16.418 1.00 86.94 112 GLU A CA 1
ATOM 895 C C . GLU A 1 112 ? -13.879 -11.756 17.592 1.00 86.94 112 GLU A C 1
ATOM 897 O O . GLU A 1 112 ? -14.729 -12.646 17.632 1.00 86.94 112 GLU A O 1
ATOM 902 N N . GLU A 1 113 ? -12.994 -11.570 18.575 1.00 86.69 113 GLU A N 1
ATOM 903 C CA . GLU A 1 113 ? -12.931 -12.387 19.795 1.00 86.69 113 GLU A CA 1
ATOM 904 C C . GLU A 1 113 ? -14.205 -12.264 20.642 1.00 86.69 113 GLU A C 1
ATOM 906 O O . GLU A 1 113 ? -14.737 -13.261 21.127 1.00 86.69 113 GLU A O 1
ATOM 911 N N . LEU A 1 114 ? -14.758 -11.053 20.747 1.00 86.25 114 LEU A N 1
ATOM 912 C CA . LEU A 1 114 ? -16.021 -10.786 21.441 1.00 86.25 114 LEU A CA 1
ATOM 913 C C . LEU A 1 114 ? -17.261 -11.290 20.676 1.00 86.25 114 LEU A C 1
ATOM 915 O O . LEU A 1 114 ? -18.388 -11.076 21.123 1.00 86.25 114 LEU A O 1
ATOM 919 N N . GLY A 1 115 ? -17.082 -11.940 19.521 1.00 81.00 115 GLY A N 1
ATOM 920 C CA . GLY A 1 115 ? -18.173 -12.490 18.718 1.00 81.00 115 GLY A CA 1
ATOM 921 C C . GLY A 1 115 ? -19.075 -11.420 18.100 1.00 81.00 115 GLY A C 1
ATOM 922 O O . GLY A 1 115 ? -20.229 -11.705 17.765 1.00 81.00 115 GLY A O 1
ATOM 923 N N . MET A 1 116 ? -18.579 -10.186 17.956 1.00 79.69 116 MET A N 1
ATOM 924 C CA . MET A 1 116 ? -19.362 -9.098 17.382 1.00 79.69 116 MET A CA 1
ATOM 925 C C . MET A 1 116 ? -19.716 -9.402 15.920 1.00 79.69 116 MET A C 1
ATOM 927 O O . MET A 1 116 ? -18.912 -9.976 15.176 1.00 79.69 116 MET A O 1
ATOM 931 N N . PRO A 1 117 ? -20.915 -9.000 15.460 1.00 74.44 117 PRO A N 1
ATOM 932 C CA . PRO A 1 117 ? -21.304 -9.173 14.069 1.00 74.44 117 PRO A CA 1
ATOM 933 C C . PRO A 1 117 ? -20.330 -8.448 13.133 1.00 74.44 117 PRO A C 1
ATOM 935 O O . PRO A 1 117 ? -19.685 -7.471 13.517 1.00 74.44 117 PRO A O 1
ATOM 938 N N . ARG A 1 118 ? -20.251 -8.922 11.878 1.00 76.06 118 ARG A N 1
ATOM 939 C CA . ARG A 1 118 ? -19.315 -8.422 10.855 1.00 76.06 118 ARG A CA 1
ATOM 940 C C . ARG A 1 118 ? -19.229 -6.893 10.868 1.00 76.06 118 ARG A C 1
ATOM 942 O O . ARG A 1 118 ? -20.195 -6.210 10.524 1.00 76.06 118 ARG A O 1
ATOM 949 N N . LEU A 1 119 ? -18.049 -6.377 11.211 1.00 83.75 119 LEU A N 1
ATOM 950 C CA . LEU A 1 119 ? -17.786 -4.944 11.278 1.00 83.75 119 LEU A CA 1
ATOM 951 C C . LEU A 1 119 ? -18.057 -4.276 9.928 1.00 83.75 119 LEU A C 1
ATOM 953 O O . LEU A 1 119 ? -17.526 -4.663 8.882 1.00 83.75 119 LEU A O 1
ATOM 957 N N . THR A 1 120 ? -18.888 -3.238 9.953 1.00 89.19 120 THR A N 1
ATOM 958 C CA . THR A 1 120 ? -19.208 -2.452 8.764 1.00 89.19 120 THR A CA 1
ATOM 959 C C . THR A 1 120 ? -18.062 -1.502 8.416 1.00 89.19 120 THR A C 1
ATOM 961 O O . THR A 1 120 ? -17.298 -1.047 9.269 1.00 89.19 120 THR A O 1
ATOM 964 N N . GLY A 1 121 ? -17.948 -1.140 7.135 1.00 88.19 121 GLY A N 1
ATOM 965 C CA . GLY A 1 121 ? -16.927 -0.189 6.684 1.00 88.19 121 GLY A CA 1
ATOM 966 C C . GLY A 1 121 ? -17.050 1.206 7.316 1.00 88.19 121 GLY A C 1
ATOM 967 O O . GLY A 1 121 ? -16.059 1.925 7.418 1.00 88.19 121 GLY A O 1
ATOM 968 N N . SER A 1 122 ? -18.248 1.611 7.749 1.00 90.62 122 SER A N 1
ATOM 969 C CA . SER A 1 122 ? -18.453 2.839 8.528 1.00 90.62 122 SER A CA 1
ATOM 970 C C . SER A 1 122 ? -17.902 2.712 9.947 1.00 90.62 122 SER A C 1
ATOM 972 O O . SER A 1 122 ? -17.198 3.620 10.375 1.00 90.62 122 SER A O 1
ATOM 974 N N . ALA A 1 123 ? -18.137 1.589 10.634 1.00 91.00 123 ALA A N 1
ATOM 975 C CA . ALA A 1 123 ? -17.584 1.342 11.966 1.00 91.00 123 ALA A CA 1
ATOM 976 C C . ALA A 1 123 ? -16.048 1.381 11.953 1.00 91.00 123 ALA A C 1
ATOM 978 O O . ALA A 1 123 ? -15.443 2.087 12.754 1.00 91.00 123 ALA A O 1
ATOM 979 N N . ILE A 1 124 ? -15.425 0.726 10.967 1.00 91.94 124 ILE A N 1
ATOM 980 C CA . ILE A 1 124 ? -13.963 0.732 10.792 1.00 91.94 124 ILE A CA 1
ATOM 981 C C . ILE A 1 124 ? -13.437 2.156 10.564 1.00 91.94 124 ILE A C 1
ATOM 983 O O . ILE A 1 124 ? -12.429 2.546 11.147 1.00 91.94 124 ILE A O 1
ATOM 987 N N . ARG A 1 125 ? -14.113 2.963 9.734 1.00 94.00 125 ARG A N 1
ATOM 988 C CA . ARG A 1 125 ? -13.708 4.361 9.499 1.00 94.00 125 ARG A CA 1
ATOM 989 C C . ARG A 1 125 ? -13.855 5.227 10.745 1.00 94.00 125 ARG A C 1
ATOM 991 O O . ARG A 1 125 ? -12.958 6.016 11.022 1.00 94.00 125 ARG A O 1
ATOM 998 N N . ASN A 1 126 ? -14.955 5.077 11.477 1.00 93.31 126 ASN A N 1
ATOM 999 C CA . ASN A 1 126 ? -15.190 5.828 12.706 1.00 93.31 126 ASN A CA 1
ATOM 1000 C C . ASN A 1 126 ? -14.119 5.497 13.748 1.00 93.31 126 ASN A C 1
ATOM 1002 O O . ASN A 1 126 ? -13.541 6.410 14.330 1.00 93.31 126 ASN A O 1
ATOM 1006 N N . GLN A 1 127 ? -13.784 4.215 13.913 1.00 93.81 127 GLN A N 1
ATOM 1007 C CA . GLN A 1 127 ? -12.717 3.818 14.824 1.00 93.81 127 GLN A CA 1
ATOM 1008 C C . GLN A 1 127 ? -11.356 4.359 14.381 1.00 93.81 127 GLN A C 1
ATOM 1010 O O . GLN A 1 127 ? -10.612 4.891 15.199 1.00 93.81 127 GLN A O 1
ATOM 1015 N N . ALA A 1 128 ? -11.044 4.301 13.085 1.00 93.25 128 ALA A N 1
ATOM 1016 C CA . ALA A 1 128 ? -9.801 4.856 12.557 1.00 93.25 128 ALA A CA 1
ATOM 1017 C C . ALA A 1 128 ? -9.678 6.369 12.828 1.00 93.25 128 ALA A C 1
ATOM 1019 O O . ALA A 1 128 ? -8.603 6.852 13.174 1.00 93.25 128 ALA A O 1
ATOM 1020 N N . GLN A 1 129 ? -10.784 7.115 12.730 1.00 93.31 129 GLN A N 1
ATOM 1021 C CA . GLN A 1 129 ? -10.836 8.533 13.097 1.00 93.31 129 GLN A CA 1
ATOM 1022 C C . GLN A 1 129 ? -10.659 8.769 14.599 1.00 93.31 129 GLN A C 1
ATOM 1024 O O . GLN A 1 129 ? -10.069 9.776 14.987 1.00 93.31 129 GLN A O 1
ATOM 1029 N N . THR A 1 130 ? -11.199 7.894 15.446 1.00 93.94 130 THR A N 1
ATOM 1030 C CA . THR A 1 130 ? -11.011 7.961 16.902 1.00 93.94 130 THR A CA 1
ATOM 1031 C C . THR A 1 130 ? -9.547 7.745 17.259 1.00 93.94 130 THR A C 1
ATOM 1033 O O . THR A 1 130 ? -8.939 8.643 17.832 1.00 93.94 130 THR A O 1
ATOM 1036 N N . ILE A 1 131 ? -8.949 6.651 16.780 1.00 92.94 131 ILE A N 1
ATOM 1037 C CA . ILE A 1 131 ? -7.524 6.345 16.965 1.00 92.94 131 ILE A CA 1
ATOM 1038 C C . ILE A 1 131 ? -6.649 7.504 16.467 1.00 92.94 131 ILE A C 1
ATOM 1040 O O . ILE A 1 131 ? -5.728 7.941 17.150 1.00 92.94 131 ILE A O 1
ATOM 1044 N N . CYS A 1 132 ? -6.958 8.067 15.296 1.00 91.81 132 CYS A N 1
ATOM 1045 C CA . CYS A 1 132 ? -6.218 9.208 14.757 1.00 91.81 132 CYS A CA 1
ATOM 1046 C C . CYS A 1 132 ? -6.265 10.439 15.666 1.00 91.81 132 CYS A C 1
ATOM 1048 O O . CYS A 1 132 ? -5.246 11.100 15.850 1.00 91.81 132 CYS A O 1
ATOM 1050 N N . ARG A 1 133 ? -7.439 10.760 16.222 1.00 92.12 133 ARG A N 1
ATOM 1051 C CA . ARG A 1 133 ? -7.609 11.894 17.139 1.00 92.12 133 ARG A CA 1
ATOM 1052 C C . ARG A 1 133 ? -6.869 11.664 18.450 1.00 92.12 133 ARG A C 1
ATOM 1054 O O . ARG A 1 133 ? -6.170 12.563 18.901 1.00 92.12 133 ARG A O 1
ATOM 1061 N N . GLU A 1 134 ? -6.972 10.464 19.010 1.00 91.50 134 GLU A N 1
ATOM 1062 C CA . GLU A 1 134 ? -6.250 10.076 20.225 1.00 91.50 134 GLU A CA 1
ATOM 1063 C C . GLU A 1 134 ? -4.739 10.170 20.030 1.00 91.50 134 GLU A C 1
ATOM 1065 O O . GLU A 1 134 ? -4.051 10.715 20.884 1.00 91.50 134 GLU A O 1
ATOM 1070 N N . ARG A 1 135 ? -4.222 9.705 18.887 1.00 89.25 135 ARG A N 1
ATOM 1071 C CA . ARG A 1 135 ? -2.800 9.812 18.539 1.00 89.25 135 ARG A CA 1
ATOM 1072 C C . ARG A 1 135 ? -2.347 11.257 18.383 1.00 89.25 135 ARG A C 1
ATOM 1074 O O . ARG A 1 135 ? -1.313 11.617 18.927 1.00 89.25 135 ARG A O 1
ATOM 1081 N N . LEU A 1 136 ? -3.119 12.087 17.680 1.00 89.25 136 LEU A N 1
ATOM 1082 C CA . LEU A 1 136 ? -2.806 13.509 17.505 1.00 89.25 136 LEU A CA 1
ATOM 1083 C C . LEU A 1 136 ? -2.787 14.287 18.829 1.00 89.25 136 LEU A C 1
ATOM 1085 O O . LEU A 1 136 ? -2.081 15.288 18.915 1.00 89.25 136 LEU A O 1
ATOM 1089 N N . ALA A 1 137 ? -3.537 13.829 19.834 1.00 89.12 137 ALA A N 1
ATOM 1090 C CA . ALA A 1 137 ? -3.570 14.422 21.167 1.00 89.12 137 ALA A CA 1
ATOM 1091 C C . ALA A 1 137 ? -2.374 14.030 22.053 1.00 89.12 137 ALA A C 1
ATOM 1093 O O . ALA A 1 137 ? -2.213 14.615 23.120 1.00 89.12 137 ALA A O 1
ATOM 1094 N N . ARG A 1 138 ? -1.549 13.053 21.651 1.00 87.62 138 ARG A N 1
ATOM 1095 C CA . ARG A 1 138 ? -0.349 12.682 22.410 1.00 87.62 138 ARG A CA 1
ATOM 1096 C C . ARG A 1 138 ? 0.814 13.621 22.080 1.00 87.62 138 ARG A C 1
ATOM 1098 O O . ARG A 1 138 ? 0.985 14.053 20.935 1.00 87.62 138 ARG A O 1
ATOM 1105 N N . ASP A 1 139 ? 1.636 13.902 23.086 1.00 80.62 139 ASP A N 1
ATOM 1106 C CA . ASP A 1 139 ? 2.827 14.752 22.957 1.00 80.62 139 ASP A CA 1
ATOM 1107 C C . ASP A 1 139 ? 4.080 13.985 22.506 1.00 80.62 139 ASP A C 1
ATOM 1109 O O . ASP A 1 139 ? 5.089 14.596 22.167 1.00 80.62 139 ASP A O 1
ATOM 1113 N N . ASP A 1 140 ? 4.015 12.652 22.462 1.00 84.81 140 ASP A N 1
ATOM 1114 C CA . ASP A 1 140 ? 5.128 11.753 22.137 1.00 84.81 140 ASP A CA 1
ATOM 1115 C C . ASP A 1 140 ? 5.295 11.467 20.633 1.00 84.81 140 ASP A C 1
ATOM 1117 O O . ASP A 1 140 ? 6.244 10.789 20.238 1.00 84.81 140 ASP A O 1
ATOM 1121 N N . ILE A 1 141 ? 4.400 11.977 19.781 1.00 84.56 141 ILE A N 1
ATOM 1122 C CA . ILE A 1 141 ? 4.453 11.736 18.333 1.00 84.56 141 ILE A CA 1
ATOM 1123 C C . ILE A 1 141 ? 5.418 12.688 17.621 1.00 84.56 141 ILE A C 1
ATOM 1125 O O . ILE A 1 141 ? 5.481 13.886 17.910 1.00 84.56 141 ILE A O 1
ATOM 1129 N N . SER A 1 142 ? 6.139 12.170 16.623 1.00 85.12 142 SER A N 1
ATOM 1130 C CA . SER A 1 142 ? 7.026 12.986 15.791 1.00 85.12 142 SER A CA 1
ATOM 1131 C C . SER A 1 142 ? 6.242 14.036 14.995 1.00 85.12 142 SER A C 1
ATOM 1133 O O . SER A 1 142 ? 5.101 13.814 14.585 1.00 85.12 142 SER A O 1
ATOM 1135 N N . SER A 1 143 ? 6.884 15.169 14.694 1.00 83.62 143 SER A N 1
ATOM 1136 C CA . SER A 1 143 ? 6.326 16.204 13.811 1.00 83.62 143 SER A CA 1
ATOM 1137 C C . SER A 1 143 ? 5.932 15.642 12.433 1.00 83.62 143 SER A C 1
ATOM 1139 O O . SER A 1 143 ? 4.880 15.992 11.897 1.00 83.62 143 SER A O 1
ATOM 1141 N N . GLU A 1 144 ? 6.719 14.700 11.893 1.00 83.38 144 GLU A N 1
ATOM 1142 C CA . GLU A 1 144 ? 6.409 14.014 10.627 1.00 83.38 144 GLU A CA 1
ATOM 1143 C C . GLU A 1 144 ? 5.124 13.180 10.731 1.00 83.38 144 GLU A C 1
ATOM 1145 O O . GLU A 1 144 ? 4.255 13.247 9.863 1.00 83.38 144 GLU A O 1
ATOM 1150 N N . GLU A 1 145 ? 4.974 12.421 11.818 1.00 82.56 14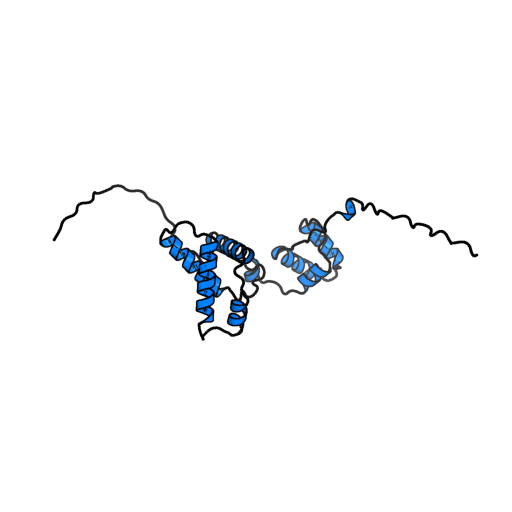5 GLU A N 1
ATOM 1151 C CA . GLU A 1 145 ? 3.796 11.581 12.057 1.00 82.56 145 GLU A CA 1
ATOM 1152 C C . GLU A 1 145 ? 2.550 12.438 12.282 1.00 82.56 145 GLU A C 1
ATOM 1154 O O . GLU A 1 145 ? 1.482 12.146 11.746 1.00 82.56 145 GLU A O 1
ATOM 1159 N N . ARG A 1 146 ? 2.692 13.547 13.013 1.00 86.69 146 ARG A N 1
ATOM 1160 C CA . ARG A 1 146 ? 1.621 14.522 13.233 1.00 86.69 146 ARG A CA 1
ATOM 1161 C C . ARG A 1 146 ? 1.156 15.156 11.919 1.00 86.69 146 ARG A C 1
ATOM 1163 O O . ARG A 1 146 ? -0.050 15.265 11.681 1.00 86.69 146 ARG A O 1
ATOM 1170 N N . ALA A 1 147 ? 2.082 15.530 11.036 1.00 86.06 147 ALA A N 1
ATOM 1171 C CA . ALA A 1 147 ? 1.762 16.045 9.704 1.00 86.06 147 ALA A CA 1
ATOM 1172 C C . ALA A 1 147 ? 1.052 14.988 8.837 1.00 86.06 147 ALA A C 1
ATOM 1174 O O . ALA A 1 147 ? 0.043 15.279 8.194 1.00 86.06 147 ALA A O 1
ATOM 1175 N N . ALA A 1 148 ? 1.518 13.742 8.872 1.00 85.75 148 ALA A N 1
ATOM 1176 C CA . ALA A 1 148 ? 0.919 12.660 8.102 1.00 85.75 148 ALA A CA 1
ATOM 1177 C C . ALA A 1 148 ? -0.493 12.287 8.577 1.00 85.75 148 ALA A C 1
ATOM 1179 O O . ALA A 1 148 ? -1.403 12.114 7.763 1.00 85.75 148 ALA A O 1
ATOM 1180 N N . LEU A 1 149 ? -0.691 12.185 9.895 1.00 86.62 149 LEU A N 1
ATOM 1181 C CA . LEU A 1 149 ? -1.986 11.882 10.502 1.00 86.62 149 LEU A CA 1
ATOM 1182 C C . LEU A 1 149 ? -2.989 13.019 10.282 1.00 86.62 149 LEU A C 1
ATOM 1184 O O . LEU A 1 149 ? -4.142 12.752 9.955 1.00 86.62 149 LEU A O 1
ATOM 1188 N N . SER A 1 150 ? -2.560 14.280 10.391 1.00 86.94 150 SER A N 1
ATOM 1189 C CA . SER A 1 150 ? -3.438 15.429 10.122 1.00 86.94 150 SER A CA 1
ATOM 1190 C C . SER A 1 150 ? -3.849 15.538 8.646 1.00 86.94 150 SER A C 1
ATOM 1192 O O . SER A 1 150 ? -4.970 15.951 8.351 1.00 86.94 150 SER A O 1
ATOM 1194 N N . ALA A 1 151 ? -2.995 15.104 7.714 1.00 87.62 151 ALA A N 1
ATOM 1195 C CA . ALA A 1 151 ? -3.314 15.039 6.288 1.00 87.62 151 ALA A CA 1
ATOM 1196 C C . ALA A 1 151 ? -4.160 13.807 5.895 1.00 87.62 151 ALA A C 1
ATOM 1198 O O . ALA A 1 151 ? -4.661 13.726 4.764 1.00 87.62 151 ALA A O 1
ATOM 1199 N N . LEU A 1 152 ? -4.324 12.829 6.792 1.00 87.62 152 LEU A N 1
ATOM 1200 C CA . LEU A 1 152 ? -4.963 11.558 6.477 1.00 87.62 152 LEU A CA 1
ATOM 1201 C C . LEU A 1 152 ? -6.473 11.713 6.267 1.00 87.62 152 LEU A C 1
ATOM 1203 O O . LEU A 1 152 ? -7.223 12.156 7.135 1.00 87.62 152 LEU A O 1
ATOM 1207 N N . ARG A 1 153 ? -6.952 11.255 5.106 1.00 88.88 153 ARG A N 1
ATOM 1208 C CA . ARG A 1 153 ? -8.384 11.207 4.787 1.00 88.88 153 ARG A CA 1
ATOM 1209 C C . ARG A 1 153 ? -8.881 9.768 4.773 1.00 88.88 153 ARG A C 1
ATOM 1211 O O . ARG A 1 153 ? -8.518 8.991 3.888 1.00 88.88 153 ARG A O 1
ATOM 1218 N N . PHE A 1 154 ? -9.806 9.452 5.678 1.00 89.62 154 PHE A N 1
ATOM 1219 C CA . PHE A 1 154 ? -10.507 8.160 5.778 1.00 89.62 154 PHE A CA 1
ATOM 1220 C C . PHE A 1 154 ? -11.554 7.966 4.663 1.00 89.62 154 PHE A C 1
ATOM 1222 O O . PHE A 1 154 ? -12.739 7.729 4.899 1.00 89.62 154 PHE A O 1
ATOM 1229 N N . SER A 1 155 ? -11.113 8.121 3.414 1.00 89.75 155 SER A N 1
ATOM 1230 C CA . SER A 1 155 ? -11.923 7.951 2.209 1.00 89.75 155 SER A CA 1
ATOM 1231 C C . SER A 1 155 ? -12.276 6.481 1.954 1.00 89.75 155 SER A C 1
ATOM 1233 O O . SER A 1 155 ? -11.660 5.565 2.503 1.00 89.75 155 SER A O 1
ATOM 1235 N N . ASN A 1 156 ? -13.225 6.240 1.045 1.00 88.31 156 ASN A N 1
ATOM 1236 C CA . ASN A 1 156 ? -13.545 4.882 0.590 1.00 88.31 156 ASN A CA 1
ATOM 1237 C C . ASN A 1 156 ? -12.329 4.181 -0.042 1.00 88.31 156 ASN A C 1
ATOM 1239 O O . ASN A 1 156 ? -12.153 2.980 0.143 1.00 88.31 156 ASN A O 1
ATOM 1243 N N . GLY A 1 157 ? -11.458 4.927 -0.734 1.00 87.38 157 GLY A N 1
ATOM 1244 C CA . GLY A 1 157 ? -10.222 4.385 -1.305 1.00 87.38 157 GLY A CA 1
ATOM 1245 C C . GLY A 1 157 ? -9.217 3.953 -0.235 1.00 87.38 157 GLY A C 1
ATOM 1246 O O . GLY A 1 157 ? -8.617 2.883 -0.352 1.00 87.38 157 GLY A O 1
ATOM 1247 N N . TRP A 1 158 ? -9.082 4.739 0.839 1.00 91.31 158 TRP A N 1
ATOM 1248 C CA . TRP A 1 158 ? -8.263 4.359 1.992 1.00 91.31 158 TRP A CA 1
ATOM 1249 C C . TRP A 1 158 ? -8.799 3.084 2.651 1.00 91.31 158 TRP A C 1
ATOM 1251 O O . TRP A 1 158 ? -8.040 2.133 2.823 1.00 91.31 158 TRP A O 1
ATOM 1261 N N . LEU A 1 159 ? -10.109 3.028 2.927 1.00 91.25 159 LEU A N 1
ATOM 1262 C CA . LEU A 1 159 ? -10.755 1.867 3.545 1.00 91.25 159 LEU A CA 1
ATOM 1263 C C . LEU A 1 159 ? -10.577 0.607 2.693 1.00 91.25 159 LEU A C 1
ATOM 1265 O O . LEU A 1 159 ? -10.195 -0.439 3.212 1.00 91.25 159 LEU A O 1
ATOM 1269 N N . HIS A 1 160 ? -10.819 0.707 1.384 1.00 89.00 160 HIS A N 1
ATOM 1270 C CA . HIS A 1 160 ? -10.613 -0.404 0.459 1.00 89.00 160 HIS A CA 1
ATOM 1271 C C . HIS A 1 160 ? -9.156 -0.886 0.488 1.00 89.00 160 HIS A C 1
ATOM 1273 O O . HIS A 1 160 ? -8.889 -2.086 0.578 1.00 89.00 160 HIS A O 1
ATOM 1279 N N . GLY A 1 161 ? -8.202 0.050 0.461 1.00 87.19 161 GLY A N 1
ATOM 1280 C CA . GLY A 1 161 ? -6.781 -0.253 0.582 1.00 87.19 161 GLY A CA 1
ATOM 1281 C C . GLY A 1 161 ? -6.445 -0.964 1.893 1.00 87.19 161 GLY A C 1
ATOM 1282 O O . GLY A 1 161 ? -5.776 -1.994 1.858 1.00 87.19 161 GLY A O 1
ATOM 1283 N N . PHE A 1 162 ? -6.922 -0.444 3.025 1.00 88.69 162 PHE A N 1
ATOM 1284 C CA . PHE A 1 162 ? -6.740 -1.042 4.347 1.00 88.69 162 PHE A CA 1
ATOM 1285 C C . PHE A 1 162 ? -7.300 -2.465 4.395 1.00 88.69 162 PHE A C 1
ATOM 1287 O O . PHE A 1 162 ? -6.560 -3.399 4.681 1.00 88.69 162 PHE A O 1
ATOM 1294 N N . GLN A 1 163 ? -8.562 -2.665 4.013 1.00 89.06 163 GLN A N 1
ATOM 1295 C CA . GLN A 1 163 ? -9.193 -3.984 4.051 1.00 89.06 163 GLN A CA 1
ATOM 1296 C C . GLN A 1 163 ? -8.516 -4.998 3.122 1.00 89.06 163 GLN A C 1
ATOM 1298 O O . GLN A 1 163 ? -8.407 -6.171 3.468 1.00 89.06 163 GLN A O 1
ATOM 1303 N N . THR A 1 164 ? -8.055 -4.563 1.945 1.00 84.88 164 THR A N 1
ATOM 1304 C CA . THR A 1 164 ? -7.292 -5.426 1.031 1.00 84.88 164 THR A CA 1
ATOM 1305 C C . THR A 1 164 ? -6.017 -5.921 1.708 1.00 84.88 164 THR A C 1
ATOM 1307 O O . THR A 1 164 ? -5.681 -7.095 1.608 1.00 84.88 164 THR A O 1
ATOM 1310 N N . ARG A 1 165 ? -5.313 -5.040 2.426 1.00 83.88 165 ARG A N 1
ATOM 1311 C CA . ARG A 1 165 ? -4.093 -5.400 3.158 1.00 83.88 165 ARG A CA 1
ATOM 1312 C C . ARG A 1 165 ? -4.384 -6.276 4.369 1.00 83.88 165 ARG A C 1
ATOM 1314 O O . ARG A 1 165 ? -3.696 -7.272 4.548 1.00 83.88 165 ARG A O 1
ATOM 1321 N N . TYR A 1 166 ? -5.412 -5.933 5.140 1.00 82.94 166 TYR A N 1
ATOM 1322 C CA . TYR A 1 166 ? -5.839 -6.682 6.316 1.00 82.94 166 TYR A CA 1
ATOM 1323 C C . TYR A 1 166 ? -6.202 -8.129 5.963 1.00 82.94 166 TYR A C 1
ATOM 1325 O O . TYR A 1 166 ? -5.679 -9.059 6.562 1.00 82.94 166 TYR A O 1
ATOM 1333 N N . ARG A 1 167 ? -7.010 -8.341 4.914 1.00 79.00 167 ARG A N 1
ATOM 1334 C CA . ARG A 1 167 ? -7.382 -9.694 4.461 1.00 79.00 167 ARG A CA 1
ATOM 1335 C C . ARG A 1 167 ? -6.178 -10.508 3.999 1.00 79.00 167 ARG A C 1
ATOM 1337 O O . ARG A 1 167 ? -6.093 -11.687 4.327 1.00 79.00 167 ARG A O 1
ATOM 1344 N N . SER A 1 168 ? -5.252 -9.878 3.274 1.00 68.25 168 SER A N 1
ATOM 1345 C CA . SER A 1 168 ? -4.010 -10.526 2.846 1.00 68.25 168 SER A CA 1
ATOM 1346 C C . SER A 1 168 ? -3.103 -10.896 4.022 1.00 68.25 168 SER A C 1
ATOM 1348 O O . SER A 1 168 ? -2.442 -11.924 3.958 1.00 68.25 168 SER A O 1
ATOM 1350 N N . ALA A 1 169 ? -3.082 -10.088 5.086 1.00 64.25 169 ALA A N 1
ATOM 1351 C CA . ALA A 1 169 ? -2.336 -10.379 6.311 1.00 64.25 169 ALA A CA 1
ATOM 1352 C C . ALA A 1 169 ? -3.011 -11.461 7.173 1.00 64.25 169 ALA A C 1
ATOM 1354 O O . ALA A 1 169 ? -2.325 -12.250 7.804 1.00 64.25 169 ALA A O 1
ATOM 1355 N N . ALA A 1 170 ? -4.344 -11.540 7.166 1.00 61.50 170 ALA A N 1
ATOM 1356 C CA . ALA A 1 170 ? -5.091 -12.568 7.891 1.00 61.50 170 ALA A CA 1
ATOM 1357 C C . ALA A 1 170 ? -5.018 -13.964 7.232 1.00 61.50 170 ALA A C 1
ATOM 1359 O O . ALA A 1 170 ? -5.227 -14.964 7.909 1.00 61.50 170 ALA A O 1
ATOM 1360 N N . HIS A 1 171 ? -4.743 -14.046 5.921 1.00 52.97 171 HIS A N 1
ATOM 1361 C CA . HIS A 1 171 ? -4.689 -15.313 5.164 1.00 52.97 171 HIS A CA 1
ATOM 1362 C C . HIS A 1 171 ? -3.268 -15.793 4.820 1.00 52.97 171 HIS A C 1
ATOM 1364 O O . HIS A 1 171 ? -3.117 -16.893 4.294 1.00 52.97 171 HIS A O 1
ATOM 1370 N N . GLY A 1 172 ? -2.233 -14.989 5.074 1.00 43.34 172 GLY A N 1
ATOM 1371 C CA . GLY A 1 172 ? -0.833 -15.395 4.935 1.00 43.34 172 GLY A CA 1
ATOM 1372 C C . GLY A 1 172 ? -0.170 -15.468 6.307 1.00 43.34 172 GLY A C 1
ATOM 1373 O O . GLY A 1 172 ? -0.404 -14.580 7.118 1.00 43.34 172 GLY A O 1
ATOM 1374 N N . ASP A 1 173 ? 0.651 -16.495 6.551 1.00 44.59 173 ASP A N 1
ATOM 1375 C CA . ASP A 1 173 ? 1.455 -16.758 7.765 1.00 44.59 173 ASP A CA 1
ATOM 1376 C C . ASP A 1 173 ? 2.474 -15.635 8.102 1.00 44.59 173 ASP A C 1
ATOM 1378 O O . ASP A 1 173 ? 3.679 -15.846 8.216 1.00 44.59 173 ASP A O 1
ATOM 1382 N N . GLY A 1 174 ? 2.013 -14.395 8.239 1.00 44.12 174 GLY A N 1
ATOM 1383 C CA . GLY A 1 174 ? 2.833 -13.198 8.359 1.00 44.12 174 GLY A CA 1
ATOM 1384 C C . GLY A 1 174 ? 2.115 -12.115 9.147 1.00 44.12 174 GLY A C 1
ATOM 1385 O O . GLY A 1 174 ? 1.785 -11.072 8.594 1.00 44.12 174 GLY A O 1
ATOM 1386 N N . GLY A 1 175 ? 1.903 -12.394 10.436 1.00 44.62 175 GLY A N 1
ATOM 1387 C CA . GLY A 1 175 ? 1.772 -11.408 11.510 1.00 44.62 175 GLY A CA 1
ATOM 1388 C C . GLY A 1 175 ? 0.602 -10.433 11.402 1.00 44.62 175 GLY A C 1
ATOM 1389 O O . GLY A 1 175 ? 0.768 -9.339 10.879 1.00 44.62 175 GLY A O 1
ATOM 1390 N N . CYS A 1 176 ? -0.542 -10.822 11.974 1.00 41.81 176 CYS A N 1
ATOM 1391 C CA . CYS A 1 176 ? -1.437 -9.959 12.770 1.00 41.81 176 CYS A CA 1
ATOM 1392 C C . CYS A 1 176 ? -2.653 -10.722 13.331 1.00 41.81 176 CYS A C 1
ATOM 1394 O O . CYS A 1 176 ? -3.357 -10.174 14.171 1.00 41.81 176 CYS A O 1
ATOM 1396 N N . SER A 1 177 ? -2.889 -11.978 12.938 1.00 36.50 177 SER A N 1
ATOM 1397 C CA . SER A 1 177 ? -3.872 -12.835 13.609 1.00 36.50 177 SER A CA 1
ATOM 1398 C C . SER A 1 177 ? -3.181 -13.763 14.597 1.00 36.50 177 SER A C 1
ATOM 1400 O O . SER A 1 177 ? -2.576 -14.765 14.218 1.00 36.50 177 SER A O 1
ATOM 1402 N N . GLY A 1 178 ? -3.337 -13.461 15.884 1.00 42.16 178 GLY A N 1
ATOM 1403 C CA . GLY A 1 178 ? -3.526 -14.539 16.836 1.00 42.16 178 GLY A CA 1
ATOM 1404 C C . GLY A 1 178 ? -4.802 -15.263 16.426 1.00 42.16 178 GLY A C 1
ATOM 1405 O O . GLY A 1 178 ? -5.883 -14.694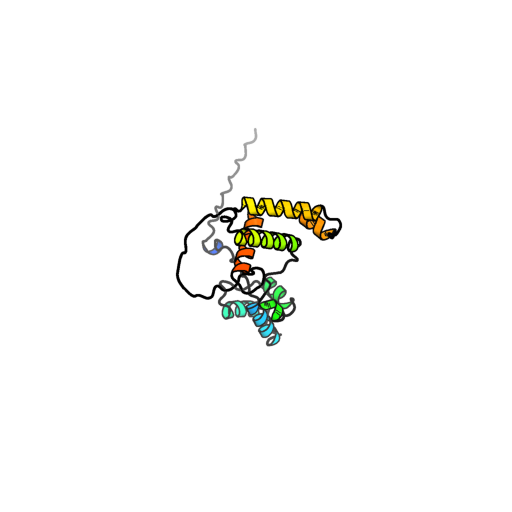 16.512 1.00 42.16 178 GLY A O 1
ATOM 1406 N N . ASN A 1 179 ? -4.686 -16.490 15.925 1.00 36.25 179 ASN A N 1
ATOM 1407 C CA . ASN A 1 179 ? -5.720 -17.454 16.239 1.00 36.25 179 ASN A CA 1
ATOM 1408 C C . ASN A 1 179 ? -5.171 -18.871 16.278 1.00 36.25 179 ASN A C 1
ATOM 1410 O O . ASN A 1 179 ? -4.524 -19.362 15.349 1.00 36.25 179 ASN A O 1
ATOM 1414 N N . ALA A 1 180 ? -5.444 -19.493 17.418 1.00 35.31 180 ALA A N 1
ATOM 1415 C CA . ALA A 1 180 ? -5.193 -20.879 17.707 1.00 35.31 180 ALA A CA 1
ATOM 1416 C C . ALA A 1 180 ? -5.849 -21.749 16.632 1.00 35.31 180 ALA A C 1
ATOM 1418 O O . ALA A 1 180 ? -7.036 -21.627 16.324 1.00 35.31 180 ALA A O 1
ATOM 1419 N N . ARG A 1 181 ? -5.053 -22.659 16.071 1.00 33.22 181 ARG A N 1
ATOM 1420 C CA . ARG A 1 181 ? -5.553 -23.741 15.229 1.00 33.22 181 ARG A CA 1
ATOM 1421 C C . ARG A 1 181 ? -6.485 -24.599 16.081 1.00 33.22 181 ARG A C 1
ATOM 1423 O O . ARG A 1 181 ? -6.045 -25.284 17.000 1.00 33.22 181 ARG A O 1
ATOM 1430 N N . THR A 1 182 ? -7.770 -24.562 15.761 1.00 36.78 182 THR A N 1
ATOM 1431 C CA . THR A 1 182 ? -8.780 -25.486 16.270 1.00 36.78 182 THR A CA 1
ATOM 1432 C C . THR A 1 182 ? -8.515 -26.871 15.683 1.00 36.78 182 THR A C 1
ATOM 1434 O O . THR A 1 182 ? -8.966 -27.218 14.595 1.00 36.78 182 THR A O 1
ATOM 1437 N N . GLY A 1 183 ? -7.750 -27.671 16.424 1.00 31.20 183 GLY A N 1
ATOM 1438 C CA . GLY A 1 183 ? -7.699 -29.120 16.282 1.00 31.20 183 GLY A CA 1
ATOM 1439 C C . GLY A 1 183 ? -8.860 -29.758 17.045 1.00 31.20 183 GLY A C 1
ATOM 1440 O O . GLY A 1 183 ? -8.818 -29.885 18.259 1.00 31.20 183 GLY A O 1
ATOM 1441 N N . GLN A 1 184 ? -9.921 -30.093 16.316 1.00 32.88 184 GLN A N 1
ATOM 1442 C CA . GLN A 1 184 ? -10.703 -31.331 16.415 1.00 32.88 184 GLN A CA 1
ATOM 1443 C C . GLN A 1 184 ? -10.551 -32.174 17.707 1.00 32.88 184 GLN A C 1
ATOM 1445 O O . GLN A 1 184 ? -9.524 -32.808 17.906 1.00 32.88 184 GLN A O 1
ATOM 1450 N N . GLN A 1 185 ? -11.625 -32.348 18.488 1.00 29.92 185 GLN A N 1
ATOM 1451 C CA . GLN A 1 185 ? -12.429 -33.582 18.481 1.00 29.92 185 GLN A CA 1
ATOM 1452 C C . GLN A 1 185 ? -13.648 -33.508 19.414 1.00 29.92 185 GLN A C 1
ATOM 1454 O O . GLN A 1 185 ? -13.719 -32.758 20.379 1.00 29.92 185 GLN A O 1
ATOM 1459 N N . ARG A 1 186 ? -14.649 -34.295 19.023 1.00 35.78 186 ARG A N 1
ATOM 1460 C CA . ARG A 1 186 ? -16.004 -34.407 19.559 1.00 35.78 186 ARG A CA 1
ATOM 1461 C C . ARG A 1 186 ? -16.026 -35.138 20.905 1.00 35.78 186 ARG A C 1
ATOM 1463 O O . ARG A 1 186 ? -15.337 -36.137 21.059 1.00 35.78 186 ARG A O 1
ATOM 1470 N N . GLY A 1 187 ? -16.969 -34.770 21.776 1.00 29.16 187 GLY A N 1
ATOM 1471 C CA . GLY A 1 187 ? -17.405 -35.634 22.875 1.00 29.16 187 GLY A CA 1
ATOM 1472 C C . GLY A 1 187 ? -18.395 -34.985 23.847 1.00 29.16 187 GLY A C 1
ATOM 1473 O O . GLY A 1 187 ? -17.959 -34.351 24.789 1.00 29.16 187 GLY A O 1
ATOM 1474 N N . ARG A 1 188 ? -19.710 -35.169 23.603 1.00 32.69 188 ARG A N 1
ATOM 1475 C CA . ARG A 1 188 ? -20.771 -35.566 24.577 1.00 32.69 188 ARG A CA 1
ATOM 1476 C C . ARG A 1 188 ? -20.631 -35.040 26.033 1.00 32.69 188 ARG A C 1
ATOM 1478 O O . ARG A 1 188 ? -19.676 -35.403 26.694 1.00 32.69 188 ARG A O 1
ATOM 1485 N N . LYS A 1 189 ? -21.589 -34.367 26.693 1.00 36.69 189 LYS A N 1
ATOM 1486 C CA . LYS A 1 189 ? -23.077 -34.371 26.698 1.00 36.69 189 LYS A CA 1
ATOM 1487 C C . LYS A 1 189 ? -23.584 -33.081 27.400 1.00 36.69 189 LYS A C 1
ATOM 1489 O O . LYS A 1 189 ? -22.794 -32.467 28.112 1.00 36.69 189 LYS A O 1
ATOM 1494 N N . PRO A 1 190 ? -24.872 -32.701 27.281 1.00 48.06 190 PRO A N 1
ATOM 1495 C CA . PRO A 1 190 ? -25.439 -31.574 28.023 1.00 48.06 190 PRO A CA 1
ATOM 1496 C C . PRO A 1 190 ? -25.830 -31.991 29.450 1.00 48.06 190 PRO A C 1
ATOM 1498 O O . PRO A 1 190 ? -26.392 -33.070 29.636 1.00 48.06 190 PRO A O 1
ATOM 1501 N N . VAL A 1 191 ? -25.581 -31.132 30.441 1.00 39.38 191 VAL A N 1
ATOM 1502 C CA . VAL A 1 191 ? -26.204 -31.231 31.771 1.00 39.38 191 VAL A CA 1
ATOM 1503 C C . VAL A 1 191 ? -26.734 -29.855 32.173 1.00 39.38 191 VAL A C 1
ATOM 1505 O O . VAL A 1 191 ? -25.992 -28.945 32.517 1.00 39.38 191 VAL A O 1
ATOM 1508 N N . THR A 1 192 ? -28.043 -29.737 31.977 1.00 37.31 192 THR A N 1
ATOM 1509 C CA . THR A 1 192 ? -29.085 -29.120 32.807 1.00 37.31 192 THR A CA 1
ATOM 1510 C C . THR A 1 192 ? -28.687 -28.058 33.843 1.00 37.31 192 THR A C 1
ATOM 1512 O O . THR A 1 192 ? -27.970 -28.325 34.801 1.00 37.31 192 THR A O 1
ATOM 1515 N N . MET A 1 193 ? -29.304 -26.882 33.683 1.00 42.12 193 MET A N 1
ATOM 1516 C CA . MET A 1 193 ? -29.521 -25.853 34.707 1.00 42.12 193 MET A CA 1
ATOM 1517 C C . MET A 1 193 ? -30.124 -26.439 35.989 1.00 42.12 193 MET A C 1
ATOM 1519 O O . MET A 1 193 ? -31.124 -27.149 35.909 1.00 42.12 193 MET A O 1
ATOM 1523 N N . LEU A 1 194 ? -29.621 -26.039 37.157 1.00 35.22 194 LEU A N 1
ATOM 1524 C CA . LEU A 1 194 ? -30.451 -25.944 38.357 1.00 35.22 194 LEU A CA 1
ATOM 1525 C C . LEU A 1 194 ? -29.918 -24.850 39.289 1.00 35.22 194 LEU A C 1
ATOM 1527 O O . LEU A 1 194 ? -28.799 -24.917 39.791 1.00 35.22 194 LEU A O 1
ATOM 1531 N N . SER A 1 195 ? -30.755 -23.839 39.485 1.00 42.53 195 SER A N 1
ATOM 1532 C CA . SER A 1 195 ? -30.689 -22.839 40.544 1.00 42.53 195 SER A CA 1
ATOM 1533 C C . SER A 1 195 ? -30.668 -23.504 41.919 1.00 42.53 195 SER A C 1
ATOM 1535 O O . SER A 1 195 ? -31.528 -24.346 42.155 1.00 42.53 195 SER A O 1
ATOM 1537 N N . VAL A 1 196 ? -29.813 -23.059 42.845 1.00 40.56 196 VAL A N 1
ATOM 1538 C CA . VAL A 1 196 ? -30.071 -23.142 44.295 1.00 40.56 196 VAL A CA 1
ATOM 1539 C C . VAL A 1 196 ? -29.404 -21.953 44.998 1.00 40.56 196 VAL A C 1
ATOM 1541 O O . VAL A 1 196 ? -28.231 -21.664 44.780 1.00 40.56 196 VAL A O 1
ATOM 1544 N N . LEU A 1 197 ? -30.212 -21.270 45.811 1.00 37.28 197 LEU A N 1
ATOM 1545 C CA . LEU A 1 197 ? -29.855 -20.253 46.798 1.00 37.28 197 LEU A CA 1
ATOM 1546 C C . LEU A 1 197 ? -28.875 -20.781 47.858 1.00 37.28 197 LEU A C 1
ATOM 1548 O O . LEU A 1 197 ? -29.060 -21.897 48.337 1.00 37.28 197 LEU A O 1
ATOM 1552 N N . ASN A 1 198 ? -27.958 -19.931 48.324 1.00 36.34 198 ASN A N 1
ATOM 1553 C CA . ASN A 1 198 ? -27.961 -19.444 49.712 1.00 36.34 198 ASN A CA 1
ATOM 1554 C C . ASN A 1 198 ? -27.100 -18.182 49.824 1.00 36.34 198 ASN A C 1
ATOM 1556 O O . ASN A 1 198 ? -25.953 -18.224 49.327 1.00 36.34 198 ASN A O 1
#

InterPro domains:
  IPR006600 HTH CenpB-type DNA-binding domain [PF03221] (99-167)
  IPR006600 HTH CenpB-type DNA-binding domain [PS51253] (88-172)
  IPR006600 HTH CenpB-type DNA-binding domain [SM00674] (94-172)
  IPR009057 Homedomain-like superfamily [SSF46689] (93-166)

pLDDT: mean 72.36, std 20.29, range [29.16, 94.0]

Sequence (198 aa):
MPPKAKAKARPRVVYRLTKAQMAVPVRIHLTNKQKTFLRAHRRENPDLKLQELCDWAKETFALPNAPAVSALSTVLKQPDITDKAAEQIKVNRKRETRVLEEELCAWIAQCEELGMPRLTGSAIRNQAQTICRERLARDDISSEERAALSALRFSNGWLHGFQTRYRSAAHGDGGCSGNARTGQQRGRKPVTMLSVLN

Secondary structure (DSSP, 8-state):
-PPPPPPPPPP-------GGGG---------HHHHHHHHHHHHH-TTS-HHHHHHHHHHHTT-SSPPPHHHHHHHHHSPP--GGGTSS-S-----TTHHHHHHHHHHHHHHHHTT-----HHHHHHHHHHHHHHHHT-SSS-HHHHHHHHH----HHHHHHHHHHHHHHHHTTSSS----------------------

Foldseek 3Di:
DDDDDDDDDDDDPPDPDDPVVVPDPDQDDDALVLLLVLLVVCVVPVPDDLVVSQVVSCVVVVNPHGHDSVVNVVSNPDDNCPPVVRVDDPPPPVQLCPVLLLVLLVVVQVCVVVVHPDDDLVNSLVVSVVSLVVVLPDPPDDPSSNVNSVPDDSDPVVSVVSVVVSVVCVPDPHDDDPDDPDDDDDDDDDDDDDDDDD

Radius of gyration: 29.94 Å; chains: 1; bounding box: 59×86×104 Å

=== Feature glossary ===
The record interleaves many kinds of information about one protein. Here is each kind framed as the question it answers.

Q: Are the domains correctly placed relative to each other?
A: Predicted aligned error is AlphaFold's pairwise confidence. Unlike pLDDT (per-residue), PAE is per-residue-pair and captures whether two parts of the structure are correctly placed relative to each other. Units are ångströms of expected positional error.

Q: Which residues are in helices, strands, or loops?
A: Eight-state secondary structure (DSSP): H is the canonical α-helix, G the tighter 3₁₀-helix, I the wider π-helix; E/B are β-structure, T and S are turns and bends, and '-' is everything else. DSSP derives these from the pattern of main-chain N–H···O=C hydrogen bonds, not from the sequence.

Q: What if only a Cα trace is available?
A: P-SEA three-state annotation labels each residue as helix, strand, or coil based purely on the geometry of the Cα trace. It serves as a fallback when the full backbone (and thus DSSP) is unavailable.

Q: What are the backbone torsion angles?
A: φ (phi) and ψ (psi) are the two rotatable backbone dihedrals per residue: φ is the C(i-1)–N–Cα–C torsion, ψ is the N–Cα–C–N(i+1) torsion, both in degrees on (−180°, 180°]. α-helical residues cluster near (−60°, −45°); β-strand residues near (−120°, +130°). A Ramachandran plot is simply a scatter of (φ, ψ) for every residue.

Q: What known structures does this most resemble?
A: Structural nearest neighbors (via Foldseek easy-search vs the PDB). Reported per hit: target PDB id, E-value, and alignment TM-score. A TM-score above ~0.5 is the conventional threshold for 'same fold'.

Q: What family and function is it annotated with?
A: Database cross-references. InterPro integrates a dozen domain/family signature databases into unified entries with residue-range hits. GO terms attach function/process/location labels with evidence codes. CATH codes position the fold in a four-level structural taxonomy. Organism is the NCBI-taxonomy species name.

Q: Which residues are buried vs exposed?
A: Solvent accessibility: the surface area of each residue that a 1.4 Å water probe can touch, in Å². When only backbone atoms are present the absolute values are lower than full-atom SASA (side chains contribute most of the area) and are flagged as backbone-only.

Q: What do the diagnostic plots show?
A: Three diagnostic plots accompany the record. The Cα contact map visualizes the tertiary structure as a 2D adjacency matrix (8 Å cutoff, sequence-local contacts suppressed). The Ramachandran plot shows the distribution of backbone (φ, ψ) torsions, with points in the α and β basins reflecting secondary structure content. The PAE plot shows AlphaFold's inter-residue confidence as a color matrix.

Q: What is the amino-acid chain?
A: The amino-acid sequence is the protein's primary structure: the linear order of residues from the N-terminus to the C-terminus, written in one-letter code. Everything else here — the 3D coordinates, the secondary structure, the domain annotations — is ultimately a consequence of this string.

Q: What do the rendered images show?
A: The six renders are orthographic views along the three Cartesian axes in both directions. Representation (cartoon, sticks, or surface) and color scheme (sequence-rainbow or by-chain) vary across proteins so the training set covers all the common visualization conventions.

Q: Where is each backbone atom in 3D?
A: The mmCIF table is the protein's shape written out atom by atom. For each backbone N, Cα, C, and carbonyl O, it records an (x, y, z) coordinate triple in Å plus the residue type, chain letter, and residue number.

Q: How mobile is each atom in the crystal?
A: For experimental (PDB) structures, the B-factor (temperature factor) quantifies the positional spread of each atom in the crystal — a combination of thermal vibration and static disorder — in units of Å². High B-factors mark flexible loops or poorly resolved regions; low B-factors mark the rigid, well-ordered core.

Q: How big and how compact is the whole molecule?
A: Three whole-structure scalars: the radius of gyration (RMS distance of Cα from centroid, in Å), the count of Cα–Cα contacts (pairs closer than 8 Å and separated by more than four residues in sequence — i.e. tertiary, not local, contacts), and the bounding-box dimensions. Together they distinguish compact globular folds from extended fibres or disordered chains.

Q: What does the local fold look like, residue by residue?
A: A 3Di character summarizes, for each residue, the relative orientation of the Cα frame of its nearest spatial neighbor. Because it encodes fold topology rather than chemistry, 3Di alignments detect remote structural similarity that sequence alignment misses.

Q: How confident is the AlphaFold model at each residue?
A: For AlphaFold models, the B-factor field carries pLDDT — the model's own estimate of local accuracy on a 0–100 scale. Regions with pLDDT<50 should be treated as essentially unmodeled; they often correspond to intrinsically disordered segments.